Protein AF-A0A147B8V3-F1 (afdb_monomer_lite)

Secondary structure (DSSP, 8-state):
--S---S------TT-SS-HHHHHHHHHHHHHHHHHT-HHHHHHHHTSSSHHHHHHHHHHHHHHHHHHHHHHHHHHHHHHHHTSSS-TTTTTS-SSGGGHHHHHHHHHHTTSTTHHHHHHHHHHHHHHHHHHHHHHHHHHHIIIIIIIIII-S---HHHHHHHHHHHHHHHHHHHHHHHHHHTTSSSHHHHHHHHHHHHHHHHHHHHHHHHH-TT--HHHHHHHHHHHHHHHHHHHHHHHHS------

Foldseek 3Di:
DQPPDDPAACDPPPVDCDHPVCCVVLVVLLVCLVCPPDLLNVVVLVVDPDNVVSVVVVVVVVVVVVVVVVVVVVLVVVLCVVCVPPPCVVVVVDDAPVCSSLVVCCVPCVVPPPRSVVVVVVVVVVVVVVLQSNLLSVLVCCLPVPCCVPPNVDDDPVVSVVSSVVSSVVVVVVVVVCVVVCVVQGHNVLVVSLVSCLQSVLSVVLVVCVPPPVPDDPVNNVCSSVVSNVVSCCVSVVCSVCVDPDDD

Organism: NCBI:txid360319

Sequence (248 aa):
EGQRLEFFNFNVDPTDRHTVWGLIIGCYFTWEFIYGASQAMVQRYLTLPTLRKARIAIWMNLPGLSFLMLICSMAGLVIYANYNHCDPKLTKHITADDQLLPLYVMEILGSYPGLPGLFVSGIFSGALSTVSSGVNSLAAVILEDVIKRYIKSDMSDKFATNLTKGLAMCFGLIAIALVYVAQNLGGVLQAALAIFGMMGGPVLGVFTLGLFFPWANAIGATVGALGSLAVCFWIGVGAFVLKPVVPR

pLDDT: mean 87.93, std 10.28, range [33.91, 96.88]

Structure (mmCIF, N/CA/C/O backbone):
data_AF-A0A147B8V3-F1
#
_entry.id   AF-A0A147B8V3-F1
#
loop_
_atom_site.group_PDB
_atom_site.id
_atom_site.type_symbol
_atom_site.label_atom_id
_atom_site.label_alt_id
_atom_site.label_comp_id
_atom_site.label_asym_id
_atom_site.label_entity_id
_atom_site.label_seq_id
_atom_site.pdbx_PDB_ins_code
_atom_site.Cartn_x
_atom_site.Cartn_y
_atom_site.Cartn_z
_atom_site.occupancy
_atom_site.B_iso_or_equiv
_atom_site.auth_seq_id
_atom_site.auth_comp_id
_atom_site.auth_asym_id
_atom_site.auth_atom_id
_atom_site.pdbx_PDB_model_num
ATOM 1 N N . GLU A 1 1 ? 11.628 12.211 -28.561 1.00 39.66 1 GLU A N 1
ATOM 2 C CA . GLU A 1 1 ? 11.758 11.081 -29.504 1.00 39.66 1 GLU A CA 1
ATOM 3 C C . GLU A 1 1 ? 11.545 9.774 -28.746 1.00 39.66 1 GLU A C 1
ATOM 5 O O . GLU A 1 1 ? 12.008 9.661 -27.615 1.00 39.66 1 GLU A O 1
ATOM 10 N N . GLY A 1 2 ? 10.750 8.859 -29.313 1.00 56.25 2 GLY A N 1
ATOM 11 C CA . GLY A 1 2 ? 10.436 7.542 -28.739 1.00 56.25 2 GLY A CA 1
ATOM 12 C C . GLY A 1 2 ? 8.953 7.245 -28.470 1.00 56.25 2 GLY A C 1
ATOM 13 O O . GLY A 1 2 ? 8.655 6.103 -28.158 1.00 56.25 2 GLY A O 1
ATOM 14 N N . GLN A 1 3 ? 8.035 8.222 -28.588 1.00 59.75 3 GLN A N 1
ATOM 15 C CA . GLN A 1 3 ? 6.563 8.075 -28.427 1.00 59.75 3 GLN A CA 1
ATOM 16 C C . GLN A 1 3 ? 6.074 7.330 -27.157 1.00 59.75 3 GLN A C 1
ATOM 18 O O . GLN A 1 3 ? 4.896 7.039 -27.023 1.00 59.75 3 GLN A O 1
ATOM 23 N N . ARG A 1 4 ? 6.958 7.059 -26.190 1.00 60.72 4 ARG A N 1
ATOM 24 C CA . ARG A 1 4 ? 6.670 6.329 -24.942 1.00 60.72 4 ARG A CA 1
ATOM 25 C C . ARG A 1 4 ? 6.301 7.237 -23.762 1.00 60.72 4 ARG A C 1
ATOM 27 O O . ARG A 1 4 ? 5.954 6.737 -22.699 1.00 60.72 4 ARG A O 1
ATOM 34 N N . LEU A 1 5 ? 6.416 8.557 -23.928 1.00 65.88 5 LEU A N 1
ATOM 35 C CA . LEU A 1 5 ? 6.096 9.554 -22.906 1.00 65.88 5 LEU A CA 1
ATOM 36 C C . LEU A 1 5 ? 4.855 10.338 -23.329 1.00 65.88 5 LEU A C 1
ATOM 38 O O . LEU A 1 5 ? 4.951 11.292 -24.101 1.00 65.88 5 LEU A O 1
ATOM 42 N N . GLU A 1 6 ? 3.703 9.945 -22.797 1.00 69.75 6 GLU A N 1
ATOM 43 C CA . GLU A 1 6 ? 2.466 10.717 -22.892 1.00 69.75 6 GLU A CA 1
ATOM 44 C C . GLU A 1 6 ? 2.225 11.456 -21.576 1.00 69.75 6 GLU A C 1
ATOM 46 O O . GLU A 1 6 ? 1.760 10.887 -20.592 1.00 69.75 6 GLU A O 1
ATOM 51 N N . PHE A 1 7 ? 2.579 12.741 -21.538 1.00 69.25 7 PHE A N 1
ATOM 52 C CA . PHE A 1 7 ? 2.425 13.554 -20.326 1.00 69.25 7 PHE A CA 1
ATOM 53 C C . PHE A 1 7 ? 0.974 13.979 -20.069 1.00 69.25 7 PHE A C 1
ATOM 55 O O . PHE A 1 7 ? 0.578 14.168 -18.922 1.00 69.25 7 PHE A O 1
ATOM 62 N N . PHE A 1 8 ? 0.190 14.153 -21.134 1.00 77.75 8 PHE A N 1
ATOM 63 C CA . PHE A 1 8 ? -1.098 14.840 -21.086 1.00 77.75 8 PHE A CA 1
ATOM 64 C C . PHE A 1 8 ? -2.151 14.126 -21.936 1.00 77.75 8 PHE A C 1
ATOM 66 O O . PHE A 1 8 ? -2.620 14.655 -22.941 1.00 77.75 8 PHE A O 1
ATOM 73 N N . ASN A 1 9 ? -2.531 12.916 -21.526 1.00 81.19 9 ASN A N 1
ATOM 74 C CA . ASN A 1 9 ? -3.674 12.219 -22.105 1.00 81.19 9 ASN A CA 1
ATOM 75 C C . ASN A 1 9 ? -4.963 12.599 -21.348 1.00 81.19 9 ASN A C 1
ATOM 77 O O . ASN A 1 9 ? -5.247 12.089 -20.261 1.00 81.19 9 ASN A O 1
ATOM 81 N N . PHE A 1 10 ? -5.726 13.539 -21.912 1.00 84.56 10 PHE A N 1
ATOM 82 C CA . PHE A 1 10 ? -6.986 14.041 -21.347 1.00 84.56 10 PHE A CA 1
ATOM 83 C C . PHE A 1 10 ? -8.231 13.295 -21.849 1.00 84.56 10 PHE A C 1
ATOM 85 O O . PHE A 1 10 ? -9.349 13.774 -21.636 1.00 84.56 10 PHE A O 1
ATOM 92 N N . ASN A 1 11 ? -8.063 12.140 -22.502 1.00 84.12 11 ASN A N 1
ATOM 93 C CA . ASN A 1 11 ? -9.193 11.334 -22.944 1.00 84.12 11 ASN A CA 1
ATOM 94 C C . ASN A 1 11 ? -10.072 10.940 -21.751 1.00 84.12 11 ASN A C 1
ATOM 96 O O . ASN A 1 11 ? -9.593 10.645 -20.656 1.00 84.12 11 ASN A O 1
ATOM 100 N N . VAL A 1 12 ? -11.385 10.957 -21.976 1.00 82.31 12 VAL A N 1
ATOM 101 C CA . VAL A 1 12 ? -12.403 10.586 -20.976 1.00 82.31 12 VAL A CA 1
ATOM 102 C C . VAL A 1 12 ? -12.836 9.124 -21.157 1.00 82.31 12 VAL A C 1
ATOM 104 O O . VAL A 1 12 ? -13.707 8.638 -20.444 1.00 82.31 12 VAL A O 1
ATOM 107 N N . ASP A 1 13 ? -12.229 8.408 -22.107 1.00 80.38 13 ASP A N 1
ATOM 108 C CA . ASP A 1 13 ? -12.507 6.996 -22.341 1.00 80.38 13 ASP A CA 1
ATOM 109 C C . ASP A 1 13 ? -12.065 6.165 -21.119 1.00 80.38 13 ASP A C 1
ATOM 111 O O . ASP A 1 13 ? -10.874 6.130 -20.805 1.00 80.38 13 ASP A O 1
ATOM 115 N N . PRO A 1 14 ? -12.994 5.495 -20.414 1.00 74.31 14 PRO A N 1
ATOM 116 C CA . PRO A 1 14 ? -12.668 4.689 -19.241 1.00 74.31 14 PRO A CA 1
ATOM 117 C C . PRO A 1 14 ? -11.919 3.392 -19.588 1.00 74.31 14 PRO A C 1
ATOM 119 O O . PRO A 1 14 ? -11.461 2.698 -18.680 1.00 74.31 14 PRO A O 1
ATOM 122 N N . THR A 1 15 ? -11.819 3.033 -20.872 1.00 76.25 15 THR A N 1
ATOM 123 C CA . THR A 1 15 ? -11.010 1.900 -21.339 1.00 76.25 15 THR A CA 1
ATOM 124 C C . THR A 1 15 ? -9.541 2.270 -21.516 1.00 76.25 15 THR A C 1
ATOM 126 O O . THR A 1 15 ? -8.679 1.387 -21.466 1.00 76.25 15 THR A O 1
ATOM 129 N N . ASP A 1 16 ? -9.245 3.566 -21.653 1.00 74.62 16 ASP A N 1
ATOM 130 C CA . ASP A 1 16 ? -7.880 4.060 -21.668 1.00 74.62 16 ASP A CA 1
ATOM 131 C C . ASP A 1 16 ? -7.318 4.062 -20.245 1.00 74.62 16 ASP A C 1
ATOM 133 O O . ASP A 1 16 ? -7.836 4.665 -19.300 1.00 74.62 16 ASP A O 1
ATOM 137 N N . ARG A 1 17 ? -6.237 3.310 -20.084 1.00 69.19 17 ARG A N 1
ATOM 138 C CA . ARG A 1 17 ? -5.716 2.920 -18.784 1.00 69.19 17 ARG A CA 1
ATOM 139 C C . ARG A 1 17 ? -4.929 4.029 -18.093 1.00 69.19 17 ARG A C 1
ATOM 141 O O . ARG A 1 17 ? -4.841 4.033 -16.864 1.00 69.19 17 ARG A O 1
ATOM 148 N N . HIS A 1 18 ? -4.326 4.932 -18.861 1.00 77.81 18 HIS A N 1
ATOM 149 C CA . HIS A 1 18 ? -3.425 5.960 -18.344 1.00 77.81 18 HIS A CA 1
ATOM 150 C C . HIS A 1 18 ? -3.854 7.350 -18.811 1.00 77.81 18 HIS A C 1
ATOM 152 O O . HIS A 1 18 ? -3.133 8.040 -19.522 1.00 77.81 18 HIS A O 1
ATOM 158 N N . THR A 1 19 ? -5.027 7.781 -18.349 1.00 85.44 19 THR A N 1
ATOM 159 C CA . THR A 1 19 ? -5.524 9.148 -18.547 1.00 85.44 19 THR A CA 1
ATOM 160 C C . THR A 1 19 ? -5.248 10.013 -17.321 1.00 85.44 19 THR A C 1
ATOM 162 O O . THR A 1 19 ? -5.174 9.525 -16.189 1.00 85.44 19 THR A O 1
ATOM 165 N N . VAL A 1 20 ? -5.139 11.327 -17.521 1.00 85.75 20 VAL A N 1
ATOM 166 C CA . VAL A 1 20 ? -4.989 12.304 -16.429 1.00 85.75 20 VAL A CA 1
ATOM 167 C C . VAL A 1 20 ? -6.129 12.159 -15.415 1.00 85.75 20 VAL A C 1
ATOM 169 O O . VAL A 1 20 ? -5.892 12.171 -14.208 1.00 85.75 20 VAL A O 1
ATOM 172 N N . TRP A 1 21 ? -7.359 11.948 -15.890 1.00 85.25 21 TRP A N 1
ATOM 173 C CA . TRP A 1 21 ? -8.534 11.762 -15.040 1.00 85.25 21 TRP A CA 1
ATOM 174 C C . TRP A 1 21 ? -8.464 10.476 -14.220 1.00 85.25 21 TRP A C 1
ATOM 176 O O . TRP A 1 21 ? -8.644 10.519 -13.002 1.00 85.25 21 TRP A O 1
ATOM 186 N N . GLY A 1 22 ? -8.146 9.350 -14.866 1.00 84.69 22 GLY A N 1
ATOM 187 C CA . GLY A 1 22 ? -8.002 8.063 -14.191 1.00 84.69 22 GLY A CA 1
ATOM 188 C C . GLY A 1 22 ? -6.900 8.092 -13.133 1.00 84.69 22 GLY A C 1
ATOM 189 O O . GLY A 1 22 ? -7.090 7.592 -12.025 1.00 84.69 22 GLY A O 1
ATOM 190 N N . LEU A 1 23 ? -5.777 8.751 -13.430 1.00 85.62 23 LEU A N 1
ATOM 191 C CA . LEU A 1 23 ? -4.662 8.889 -12.499 1.00 85.62 23 LEU A CA 1
ATOM 192 C C . LEU A 1 23 ? -4.990 9.814 -11.325 1.00 85.62 23 LEU A C 1
ATOM 194 O O . LEU A 1 23 ? -4.707 9.442 -10.191 1.00 85.62 23 LEU A O 1
ATOM 198 N N . ILE A 1 24 ? -5.591 10.986 -11.552 1.00 88.38 24 ILE A N 1
ATOM 199 C CA . ILE A 1 24 ? -5.921 11.925 -10.466 1.00 88.38 24 ILE A CA 1
ATOM 200 C C . ILE A 1 24 ? -6.968 11.314 -9.533 1.00 88.38 24 ILE A C 1
ATOM 202 O O . ILE A 1 24 ? -6.754 11.262 -8.322 1.00 88.38 24 ILE A O 1
ATOM 206 N N . ILE A 1 25 ? -8.076 10.820 -10.091 1.00 89.56 25 ILE A N 1
ATOM 207 C CA . ILE A 1 25 ? -9.182 10.253 -9.310 1.00 89.56 25 ILE A CA 1
ATOM 208 C C . ILE A 1 25 ? -8.729 8.959 -8.624 1.00 89.56 25 ILE A C 1
ATOM 210 O O . ILE A 1 25 ? -8.929 8.788 -7.422 1.00 89.56 25 ILE A O 1
ATOM 214 N N . GLY A 1 26 ? -8.064 8.068 -9.365 1.00 88.06 26 GLY A N 1
ATOM 215 C CA . GLY A 1 26 ? -7.563 6.802 -8.838 1.00 88.06 26 GLY A CA 1
ATOM 216 C C . GLY A 1 26 ? -6.523 6.996 -7.735 1.00 88.06 26 GLY A C 1
ATOM 217 O O . GLY A 1 26 ? -6.634 6.371 -6.678 1.00 88.06 26 GLY A O 1
ATOM 218 N N . CYS A 1 27 ? -5.549 7.894 -7.924 1.00 88.81 27 CYS A N 1
ATOM 219 C CA . CYS A 1 27 ? -4.569 8.208 -6.883 1.00 88.81 27 CYS A CA 1
ATOM 220 C C . CYS A 1 27 ? -5.237 8.828 -5.656 1.00 88.81 27 CYS A C 1
ATOM 222 O O . CYS A 1 27 ? -4.898 8.432 -4.544 1.00 88.81 27 CYS A O 1
ATOM 224 N N . TYR A 1 28 ? -6.181 9.760 -5.836 1.00 91.38 28 TYR A N 1
ATOM 225 C CA . TYR A 1 28 ? -6.887 10.399 -4.724 1.00 91.38 28 TYR A CA 1
ATOM 226 C C . TYR A 1 28 ? -7.532 9.360 -3.798 1.00 91.38 28 TYR A C 1
ATOM 228 O O . TYR A 1 28 ? -7.175 9.295 -2.622 1.00 91.38 28 TYR A O 1
ATOM 236 N N . PHE A 1 29 ? -8.384 8.481 -4.337 1.00 91.75 29 PHE A N 1
ATOM 237 C CA . PHE A 1 29 ? -9.064 7.460 -3.532 1.00 91.75 29 PHE A CA 1
ATOM 238 C C . PHE A 1 29 ? -8.111 6.389 -2.991 1.00 91.75 29 PHE A C 1
ATOM 240 O O . PHE A 1 29 ? -8.293 5.905 -1.874 1.00 91.75 29 PHE A O 1
ATOM 247 N N . THR A 1 30 ? -7.064 6.033 -3.745 1.00 90.75 30 THR A N 1
ATOM 248 C CA . THR A 1 30 ? -6.046 5.081 -3.271 1.00 90.75 30 THR A CA 1
ATOM 249 C C . THR A 1 30 ? -5.332 5.623 -2.035 1.00 90.75 30 THR A C 1
ATOM 251 O O . THR A 1 30 ? -5.215 4.927 -1.025 1.00 90.75 30 THR A O 1
ATOM 254 N N . TRP A 1 31 ? -4.879 6.877 -2.082 1.00 91.38 31 TRP A N 1
ATOM 255 C CA . TRP A 1 31 ? -4.200 7.501 -0.951 1.00 91.38 31 TRP A CA 1
ATOM 256 C C . TRP A 1 31 ? -5.156 7.779 0.207 1.00 91.38 31 TRP A C 1
ATOM 258 O O . TRP A 1 31 ? -4.782 7.547 1.356 1.00 91.38 31 TRP A O 1
ATOM 268 N N . GLU A 1 32 ? -6.391 8.200 -0.069 1.00 92.88 32 GLU A N 1
ATOM 269 C CA . GLU A 1 32 ? -7.423 8.372 0.956 1.00 92.88 32 GLU A CA 1
ATOM 270 C C . GLU A 1 32 ? -7.674 7.064 1.717 1.00 92.88 32 GLU A C 1
ATOM 272 O O . GLU A 1 32 ? -7.643 7.057 2.947 1.00 92.88 32 GLU A O 1
ATOM 277 N N . PHE A 1 33 ? -7.814 5.934 1.017 1.00 93.19 33 PHE A N 1
ATOM 278 C CA . PHE A 1 33 ? -7.939 4.624 1.655 1.00 93.19 33 PHE A CA 1
ATOM 279 C C . PHE A 1 33 ? -6.702 4.274 2.491 1.00 93.19 33 PHE A C 1
ATOM 281 O O . PHE A 1 33 ? -6.836 3.895 3.658 1.00 93.19 33 PHE A O 1
ATOM 288 N N . ILE A 1 34 ? -5.495 4.425 1.930 1.00 91.06 34 ILE A N 1
ATOM 289 C CA . ILE A 1 34 ? -4.244 4.097 2.629 1.00 91.06 34 ILE A CA 1
ATOM 290 C C . ILE A 1 34 ? -4.138 4.885 3.937 1.00 91.06 34 ILE A C 1
ATOM 292 O O . ILE A 1 34 ? -3.894 4.287 4.982 1.00 91.06 34 ILE A O 1
ATOM 296 N N . TYR A 1 35 ? -4.342 6.201 3.918 1.00 92.12 35 TYR A N 1
ATOM 297 C CA . TYR A 1 35 ? -4.181 7.025 5.117 1.00 92.12 35 TYR A CA 1
ATOM 298 C C . TYR A 1 35 ? -5.401 7.027 6.039 1.00 92.12 35 TYR A C 1
ATOM 300 O O . TYR A 1 35 ? -5.217 7.241 7.236 1.00 92.12 35 TYR A O 1
ATOM 308 N N . GLY A 1 36 ? -6.611 6.833 5.516 1.00 89.94 36 GLY A N 1
ATOM 309 C CA . GLY A 1 36 ? -7.862 7.009 6.256 1.00 89.94 36 GLY A CA 1
ATOM 310 C C . GLY A 1 36 ? -8.485 5.717 6.780 1.00 89.94 36 GLY A C 1
ATOM 311 O O . GLY A 1 36 ? -9.006 5.711 7.892 1.00 89.94 36 GLY A O 1
ATOM 312 N N . ALA A 1 37 ? -8.416 4.629 6.010 1.00 90.00 37 ALA A N 1
ATOM 313 C CA . ALA A 1 37 ? -9.154 3.395 6.296 1.00 90.00 37 ALA A CA 1
ATOM 314 C C . ALA A 1 37 ? -8.263 2.150 6.429 1.00 90.00 37 ALA A C 1
ATOM 316 O O . ALA A 1 37 ? -8.709 1.128 6.952 1.00 90.00 37 ALA A O 1
ATOM 317 N N . SER A 1 38 ? -7.004 2.198 5.980 1.00 92.31 38 SER A N 1
ATOM 318 C CA . SER A 1 38 ? -6.121 1.038 6.094 1.00 92.31 38 SER A CA 1
ATOM 319 C C . SER A 1 38 ? -5.722 0.780 7.548 1.00 92.31 38 SER A C 1
ATOM 321 O O . SER A 1 38 ? -5.225 1.662 8.257 1.00 92.31 38 SER A O 1
ATOM 323 N N . GLN A 1 39 ? -5.873 -0.472 7.982 1.00 92.25 39 GLN A N 1
ATOM 324 C CA . GLN A 1 39 ? -5.537 -0.864 9.349 1.00 92.25 39 GLN A CA 1
ATOM 325 C C . GLN A 1 39 ? -4.070 -0.574 9.695 1.00 92.25 39 GLN A C 1
ATOM 327 O O . GLN A 1 39 ? -3.766 -0.143 10.806 1.00 92.25 39 GLN A O 1
ATOM 332 N N . ALA A 1 40 ? -3.161 -0.751 8.735 1.00 91.62 40 ALA A N 1
ATOM 333 C CA . ALA A 1 40 ? -1.735 -0.516 8.937 1.00 91.62 40 ALA A CA 1
ATOM 334 C C . ALA A 1 40 ? -1.427 0.931 9.340 1.00 91.62 40 ALA A C 1
ATOM 336 O O . ALA A 1 40 ? -0.563 1.168 10.185 1.00 91.62 40 ALA A O 1
ATOM 337 N N . MET A 1 41 ? -2.141 1.901 8.764 1.00 92.69 41 MET A N 1
ATOM 338 C CA . MET A 1 41 ? -1.953 3.313 9.091 1.00 92.69 41 MET A CA 1
ATOM 339 C C . MET A 1 41 ? -2.718 3.710 10.351 1.00 92.69 41 MET A C 1
ATOM 341 O O . MET A 1 41 ? -2.151 4.392 11.204 1.00 92.69 41 MET A O 1
ATOM 345 N N . VAL A 1 42 ? -3.943 3.206 10.534 1.00 92.50 42 VAL A N 1
ATOM 346 C CA . VAL A 1 42 ? -4.725 3.431 11.762 1.00 92.50 42 VAL A CA 1
ATOM 347 C C . VAL A 1 42 ? -3.948 2.970 12.997 1.00 92.50 42 VAL A C 1
ATOM 349 O O . VAL A 1 42 ? -3.835 3.720 13.967 1.00 92.50 42 VAL A O 1
ATOM 352 N N . GLN A 1 43 ? -3.317 1.794 12.941 1.00 92.44 43 GLN A N 1
ATOM 353 C CA . GLN A 1 43 ? -2.463 1.300 14.022 1.00 92.44 43 GLN A CA 1
ATOM 354 C C . GLN A 1 43 ? -1.328 2.270 14.355 1.00 92.44 43 GLN A C 1
ATOM 356 O O . GLN A 1 43 ? -1.106 2.564 15.527 1.00 92.44 43 GLN A O 1
ATOM 361 N N . ARG A 1 44 ? -0.642 2.829 13.350 1.00 92.75 44 ARG A N 1
ATOM 362 C CA . ARG A 1 44 ? 0.434 3.811 13.574 1.00 92.75 44 ARG A CA 1
ATOM 363 C C . ARG A 1 44 ? -0.082 5.049 14.297 1.00 92.75 44 ARG A C 1
ATOM 365 O O . ARG A 1 44 ? 0.578 5.531 15.215 1.00 92.75 44 ARG A O 1
ATOM 372 N N . TYR A 1 45 ? -1.269 5.535 13.946 1.00 93.88 45 TYR A N 1
ATOM 373 C CA . TYR A 1 45 ? -1.860 6.688 14.625 1.00 93.88 45 TYR A CA 1
ATOM 374 C C . TYR A 1 45 ? -2.185 6.391 16.090 1.00 93.88 45 TYR A C 1
ATOM 376 O O . TYR A 1 45 ? -1.930 7.237 16.945 1.00 93.88 45 TYR A O 1
ATOM 384 N N . LEU A 1 46 ? -2.686 5.189 16.385 1.00 92.94 46 LEU A N 1
ATOM 385 C CA . LEU A 1 46 ? -3.045 4.765 17.742 1.00 92.94 46 LEU A CA 1
ATOM 386 C C . LEU A 1 46 ? -1.831 4.543 18.658 1.00 92.94 46 LEU A C 1
ATOM 388 O O . LEU A 1 46 ? -1.980 4.569 19.875 1.00 92.94 46 LEU A O 1
ATOM 392 N N . THR A 1 47 ? -0.622 4.379 18.106 1.00 93.56 47 THR A N 1
ATOM 393 C CA . THR A 1 47 ? 0.614 4.320 18.916 1.00 93.56 47 THR A CA 1
ATOM 394 C C . THR A 1 47 ? 1.078 5.687 19.427 1.00 93.56 47 THR A C 1
ATOM 396 O O . THR A 1 47 ? 1.959 5.763 20.285 1.00 93.56 47 THR A O 1
ATOM 399 N N . LEU A 1 48 ? 0.508 6.782 18.915 1.00 95.38 48 LEU A N 1
ATOM 400 C CA . LEU A 1 48 ? 0.868 8.136 19.322 1.00 95.38 48 LEU A CA 1
ATOM 401 C C . LEU A 1 48 ? -0.015 8.608 20.486 1.00 95.38 48 LEU A C 1
ATOM 403 O O . LEU A 1 48 ? -1.224 8.397 20.474 1.00 95.38 48 LEU A O 1
ATOM 407 N N . PRO A 1 49 ? 0.547 9.334 21.469 1.00 94.69 49 PRO A N 1
ATOM 408 C CA . PRO A 1 49 ? -0.178 9.665 22.696 1.00 94.69 49 PRO A CA 1
ATOM 409 C C . PRO A 1 49 ? -1.253 10.743 22.506 1.00 94.69 49 PRO A C 1
ATOM 411 O O . PRO A 1 49 ? -2.076 10.944 23.391 1.00 94.69 49 PRO A O 1
ATOM 414 N N . THR A 1 50 ? -1.233 11.492 21.396 1.00 96.69 50 THR A N 1
ATOM 415 C CA . THR A 1 50 ? -2.223 12.546 21.129 1.00 96.69 50 THR A CA 1
ATOM 416 C C . THR A 1 50 ? -2.574 12.644 19.648 1.00 96.69 50 THR A C 1
ATOM 418 O O . THR A 1 50 ? -1.718 12.485 18.773 1.00 96.69 50 THR A O 1
ATOM 421 N N . LEU A 1 51 ? -3.821 13.040 19.362 1.00 94.88 51 LEU A N 1
ATOM 422 C CA . LEU A 1 51 ? -4.298 13.302 17.997 1.00 94.88 51 LEU A CA 1
ATOM 423 C C . LEU A 1 51 ? -3.463 14.365 17.272 1.00 94.88 51 LEU A C 1
ATOM 425 O O . LEU A 1 51 ? -3.233 14.268 16.068 1.00 94.88 51 LEU A O 1
ATOM 429 N N . ARG A 1 52 ? -2.965 15.377 17.996 1.00 96.81 52 ARG A N 1
ATOM 430 C CA . ARG A 1 52 ? -2.092 16.408 17.419 1.00 96.81 52 ARG A CA 1
ATOM 431 C C . ARG A 1 52 ? -0.794 15.801 16.885 1.00 96.81 52 ARG A C 1
ATOM 433 O O . ARG A 1 52 ? -0.390 16.149 15.781 1.00 96.81 52 ARG A O 1
ATOM 440 N N . LYS A 1 53 ? -0.164 14.884 17.631 1.00 96.44 53 LYS A N 1
ATOM 441 C CA . LYS A 1 53 ? 1.052 14.195 17.174 1.00 96.44 53 LYS A CA 1
ATOM 442 C C . LYS A 1 53 ? 0.770 13.288 15.979 1.00 96.44 53 LYS A C 1
ATOM 444 O O . LYS A 1 53 ? 1.569 13.291 15.052 1.00 96.44 53 LYS A O 1
ATOM 449 N N . ALA A 1 54 ? -0.374 12.599 15.955 1.00 95.25 54 ALA A N 1
ATOM 450 C CA . ALA A 1 54 ? -0.791 11.812 14.792 1.00 95.25 54 ALA A CA 1
ATOM 451 C C . ALA A 1 54 ? -0.938 12.670 13.526 1.00 95.25 54 ALA A C 1
ATOM 453 O O . ALA A 1 54 ? -0.365 12.338 12.493 1.00 95.25 54 ALA A O 1
ATOM 454 N N . ARG A 1 55 ? -1.600 13.833 13.615 1.00 95.06 55 ARG A N 1
ATOM 455 C CA . ARG A 1 55 ? -1.706 14.770 12.481 1.00 95.06 55 ARG A CA 1
ATOM 456 C C . ARG A 1 55 ? -0.343 15.281 12.020 1.00 95.06 55 ARG A C 1
ATOM 458 O O . ARG A 1 55 ? -0.086 15.316 10.823 1.00 95.06 55 ARG A O 1
ATOM 465 N N . ILE A 1 56 ? 0.534 15.659 12.953 1.00 95.62 56 ILE A N 1
ATOM 466 C CA . ILE A 1 56 ? 1.891 16.114 12.615 1.00 95.62 56 ILE A CA 1
ATOM 467 C C . ILE A 1 56 ? 2.675 14.988 11.927 1.00 95.62 56 ILE A C 1
ATOM 469 O O . ILE A 1 56 ? 3.329 15.250 10.927 1.00 95.62 56 ILE A O 1
ATOM 473 N N . ALA A 1 57 ? 2.569 13.741 12.394 1.00 94.19 57 ALA A N 1
ATOM 474 C CA . ALA A 1 57 ? 3.217 12.592 11.759 1.00 94.19 57 ALA A CA 1
ATOM 475 C C . ALA A 1 57 ? 2.772 12.399 10.300 1.00 94.19 57 ALA A C 1
ATOM 477 O O . ALA A 1 57 ? 3.618 12.186 9.435 1.00 94.19 57 ALA A O 1
ATOM 478 N N . ILE A 1 58 ? 1.475 12.550 10.011 1.00 93.12 58 ILE A N 1
ATOM 479 C CA . ILE A 1 58 ? 0.950 12.493 8.637 1.00 93.12 58 ILE A CA 1
ATOM 480 C C . ILE A 1 58 ? 1.546 13.621 7.783 1.00 93.12 58 ILE A C 1
ATOM 482 O O . ILE A 1 58 ? 2.064 13.365 6.697 1.00 93.12 58 ILE A O 1
ATOM 486 N N . TRP A 1 59 ? 1.540 14.858 8.288 1.00 94.25 59 TRP A N 1
ATOM 487 C CA . TRP A 1 59 ? 2.106 16.003 7.567 1.00 94.25 59 TRP A CA 1
ATOM 488 C C . TRP A 1 59 ? 3.618 15.897 7.350 1.00 94.25 59 TRP A C 1
ATOM 490 O O . TRP A 1 59 ? 4.104 16.337 6.316 1.00 94.25 59 TRP A O 1
ATOM 500 N N . MET A 1 60 ? 4.358 15.286 8.279 1.00 93.94 60 MET A N 1
ATOM 501 C CA . MET A 1 60 ? 5.790 15.008 8.115 1.00 93.94 60 MET A CA 1
ATOM 502 C C . MET A 1 60 ? 6.061 13.895 7.097 1.00 93.94 60 MET A C 1
ATOM 504 O O . MET A 1 60 ? 7.094 13.917 6.434 1.00 93.94 60 MET A O 1
ATOM 508 N N . ASN A 1 61 ? 5.143 12.938 6.943 1.00 92.75 61 ASN A N 1
ATOM 509 C CA . ASN A 1 61 ? 5.280 11.864 5.962 1.00 92.75 61 ASN A CA 1
ATOM 510 C C . ASN A 1 61 ? 5.114 12.365 4.518 1.00 92.75 61 ASN A C 1
ATOM 512 O O . ASN A 1 61 ? 5.779 11.870 3.611 1.00 92.75 61 ASN A O 1
ATOM 516 N N . LEU A 1 62 ? 4.257 13.370 4.305 1.00 91.69 62 LEU A N 1
ATOM 517 C CA . LEU A 1 62 ? 3.944 13.916 2.983 1.00 91.69 62 LEU A CA 1
ATOM 518 C C . LEU A 1 62 ? 5.178 14.395 2.184 1.00 91.69 62 LEU A C 1
ATOM 520 O O . LEU A 1 62 ? 5.351 13.916 1.065 1.00 91.69 62 LEU A O 1
ATOM 524 N N . PRO A 1 63 ? 6.065 15.277 2.697 1.00 94.88 63 PRO A N 1
ATOM 525 C CA . PRO A 1 63 ? 7.240 15.714 1.942 1.00 94.88 63 PRO A CA 1
ATOM 526 C C . PRO A 1 63 ? 8.212 14.565 1.657 1.00 94.88 63 PRO A C 1
ATOM 528 O O . PRO A 1 63 ? 8.790 14.520 0.574 1.00 94.88 63 PRO A O 1
ATOM 531 N N . GLY A 1 64 ? 8.359 13.616 2.590 1.00 93.75 64 GLY A N 1
ATOM 532 C CA . GLY A 1 64 ? 9.200 12.434 2.393 1.00 93.75 64 GLY A CA 1
ATOM 533 C C . GLY A 1 64 ? 8.694 11.554 1.251 1.00 93.75 64 GLY A C 1
ATOM 534 O O . GLY A 1 64 ? 9.472 11.153 0.388 1.00 93.75 64 GLY A O 1
ATOM 535 N N . LEU A 1 65 ? 7.381 11.318 1.196 1.00 91.75 65 LEU A N 1
ATOM 536 C CA . LEU A 1 65 ? 6.757 10.567 0.111 1.00 91.75 65 LEU A CA 1
ATOM 537 C C . LEU A 1 65 ? 6.857 11.307 -1.229 1.00 91.75 65 LEU A C 1
ATOM 539 O O . LEU A 1 65 ? 7.215 10.695 -2.232 1.00 91.75 65 LEU A O 1
ATOM 543 N N . SER A 1 66 ? 6.594 12.615 -1.257 1.00 92.06 66 SER A N 1
ATOM 544 C CA . SER A 1 66 ? 6.720 13.422 -2.478 1.00 92.06 66 SER A CA 1
ATOM 545 C C . SER A 1 66 ? 8.147 13.402 -3.030 1.00 92.06 66 SER A C 1
ATOM 547 O O . SER A 1 66 ? 8.345 13.240 -4.232 1.00 92.06 66 SER A O 1
ATOM 549 N N . PHE A 1 67 ? 9.145 13.514 -2.151 1.00 95.38 67 PHE A N 1
ATOM 550 C CA . PHE A 1 67 ? 10.554 13.434 -2.528 1.00 95.38 67 PHE A CA 1
ATOM 551 C C . PHE A 1 67 ? 10.927 12.050 -3.070 1.00 95.38 67 PHE A C 1
ATOM 553 O O . PHE A 1 67 ? 11.591 11.949 -4.101 1.00 95.38 67 PHE A O 1
ATOM 560 N N . LEU A 1 68 ? 10.445 10.980 -2.431 1.00 93.00 68 LEU A N 1
ATOM 561 C CA . LEU A 1 68 ? 10.649 9.614 -2.909 1.00 93.00 68 LEU A CA 1
ATOM 562 C C . LEU A 1 68 ? 10.038 9.401 -4.302 1.00 93.00 68 LEU A C 1
ATOM 564 O O . LEU A 1 68 ? 10.708 8.873 -5.185 1.00 93.00 68 LEU A O 1
ATOM 568 N N . MET A 1 69 ? 8.801 9.858 -4.523 1.00 91.31 69 MET A N 1
ATOM 569 C CA . MET A 1 69 ? 8.124 9.746 -5.822 1.00 91.31 69 MET A CA 1
ATOM 570 C C . MET A 1 69 ? 8.870 10.507 -6.925 1.00 91.31 69 MET A C 1
ATOM 572 O O . MET A 1 69 ? 8.970 10.007 -8.046 1.00 91.31 69 MET A O 1
ATOM 576 N N . LEU A 1 70 ? 9.439 11.677 -6.609 1.00 93.88 70 LEU A N 1
ATOM 577 C CA . LEU A 1 70 ? 10.277 12.440 -7.536 1.00 93.88 70 LEU A CA 1
ATOM 578 C C . LEU A 1 70 ? 11.563 11.684 -7.899 1.00 93.88 70 LEU A C 1
ATOM 580 O O . LEU A 1 70 ? 11.921 11.610 -9.069 1.00 93.88 70 LEU A O 1
ATOM 584 N N . ILE A 1 71 ? 12.245 11.085 -6.920 1.00 94.00 71 ILE A N 1
ATOM 585 C CA . ILE A 1 71 ? 13.442 10.277 -7.192 1.00 94.00 71 ILE A CA 1
ATOM 586 C C . ILE A 1 71 ? 13.091 9.070 -8.064 1.00 94.00 71 ILE A C 1
ATOM 588 O O . ILE A 1 71 ? 13.805 8.783 -9.023 1.00 94.00 71 ILE A O 1
ATOM 592 N N . CYS A 1 72 ? 11.991 8.374 -7.768 1.00 91.75 72 CYS A N 1
ATOM 593 C CA . CYS A 1 72 ? 11.553 7.224 -8.555 1.00 91.75 72 CYS A CA 1
ATOM 594 C C . CYS A 1 72 ? 11.220 7.607 -10.006 1.00 91.75 72 CYS A C 1
ATOM 596 O O . CYS A 1 72 ? 11.616 6.890 -10.926 1.00 91.75 72 CYS A O 1
ATOM 598 N N . SER A 1 73 ? 10.539 8.736 -10.233 1.00 90.44 73 SER A N 1
ATOM 599 C CA . SER A 1 73 ? 10.225 9.200 -11.590 1.00 90.44 73 SER A CA 1
ATOM 600 C C . SER A 1 73 ? 11.477 9.641 -12.350 1.00 90.44 73 SER A C 1
ATOM 602 O O . SER A 1 73 ? 11.651 9.264 -13.509 1.00 90.44 73 SER A O 1
ATOM 604 N N . MET A 1 74 ? 12.398 10.351 -11.691 1.00 91.75 74 MET A N 1
ATOM 605 C CA . MET A 1 74 ? 13.695 10.706 -12.268 1.00 91.75 74 MET A CA 1
ATOM 606 C C . MET A 1 74 ? 14.515 9.464 -12.627 1.00 91.75 74 MET A C 1
ATOM 608 O O . MET A 1 74 ? 15.055 9.397 -13.727 1.00 91.75 74 MET A O 1
ATOM 612 N N . ALA A 1 75 ? 14.572 8.460 -11.748 1.00 91.75 75 ALA A N 1
ATOM 613 C CA . ALA A 1 75 ? 15.251 7.198 -12.032 1.00 91.75 75 ALA A CA 1
ATOM 614 C C . ALA A 1 75 ? 14.656 6.506 -13.269 1.00 91.75 75 ALA A C 1
ATOM 616 O O . ALA A 1 75 ? 15.405 6.067 -14.139 1.00 91.75 75 ALA A O 1
ATOM 617 N N . GLY A 1 76 ? 13.325 6.481 -13.400 1.00 89.94 76 GLY A N 1
ATOM 618 C CA . GLY A 1 76 ? 12.646 5.965 -14.592 1.00 89.94 76 GLY A CA 1
ATOM 619 C C . GLY A 1 76 ? 13.029 6.709 -15.878 1.00 89.94 76 GLY A C 1
ATOM 620 O O . GLY A 1 76 ? 13.303 6.072 -16.893 1.00 89.94 76 GLY A O 1
ATOM 621 N N . LEU A 1 77 ? 13.117 8.044 -15.835 1.00 89.56 77 LEU A N 1
ATOM 622 C CA . LEU A 1 77 ? 13.542 8.862 -16.980 1.00 89.56 77 LEU A CA 1
ATOM 623 C C . LEU A 1 77 ? 15.011 8.634 -17.358 1.00 89.56 77 LEU A C 1
ATOM 625 O O . LEU A 1 77 ? 15.334 8.573 -18.542 1.00 89.56 77 LEU A O 1
ATOM 629 N N . VAL A 1 78 ? 15.898 8.485 -16.371 1.00 91.44 78 VAL A N 1
ATOM 630 C CA . VAL A 1 78 ? 17.319 8.187 -16.605 1.00 91.44 78 VAL A CA 1
ATOM 631 C C . VAL A 1 78 ? 17.484 6.815 -17.257 1.00 91.44 78 VAL A C 1
ATOM 633 O O . VAL A 1 78 ? 18.196 6.686 -18.250 1.00 91.44 78 VAL A O 1
ATOM 636 N N . ILE A 1 79 ? 16.774 5.804 -16.753 1.00 89.94 79 ILE A N 1
ATOM 637 C CA . ILE A 1 79 ? 16.747 4.459 -17.339 1.00 89.94 79 ILE A CA 1
ATOM 638 C C . ILE A 1 79 ? 16.226 4.510 -18.777 1.00 89.94 79 ILE A C 1
ATOM 640 O O . ILE A 1 79 ? 16.826 3.918 -19.674 1.00 89.94 79 ILE A O 1
ATOM 644 N N . TYR A 1 80 ? 15.138 5.246 -19.011 1.00 85.75 80 TYR A N 1
ATOM 645 C CA . TYR A 1 80 ? 14.585 5.444 -20.348 1.00 85.75 80 TYR A CA 1
ATOM 646 C C . TYR A 1 80 ? 15.604 6.079 -21.304 1.00 85.75 80 TYR A C 1
ATOM 648 O O . TYR A 1 80 ? 15.755 5.614 -22.431 1.00 85.75 80 TYR A O 1
ATOM 656 N N . ALA A 1 81 ? 16.324 7.112 -20.857 1.00 86.62 81 ALA A N 1
ATOM 657 C CA . ALA A 1 81 ? 17.353 7.768 -21.658 1.00 86.62 81 ALA A CA 1
ATOM 658 C C . ALA A 1 81 ? 18.535 6.834 -21.969 1.00 86.62 81 ALA A C 1
ATOM 660 O O . ALA A 1 81 ? 19.055 6.876 -23.079 1.00 86.62 81 ALA A O 1
ATOM 661 N N . ASN A 1 82 ? 18.925 5.970 -21.027 1.00 86.88 82 ASN A N 1
ATOM 662 C CA . ASN A 1 82 ? 20.022 5.016 -21.206 1.00 86.88 82 ASN A CA 1
ATOM 663 C C . ASN A 1 82 ? 19.680 3.881 -22.188 1.00 86.88 82 ASN A C 1
ATOM 665 O O . ASN A 1 82 ? 20.525 3.457 -22.970 1.00 86.88 82 ASN A O 1
ATOM 669 N N . TYR A 1 83 ? 18.436 3.398 -22.166 1.00 86.25 83 TYR A N 1
ATOM 670 C CA . TYR A 1 83 ? 17.969 2.289 -23.008 1.00 86.25 83 TYR A CA 1
ATOM 671 C C . TYR A 1 83 ? 17.174 2.739 -24.243 1.00 86.25 83 TYR A C 1
ATOM 673 O O . TYR A 1 83 ? 16.449 1.949 -24.848 1.00 86.25 83 TYR A O 1
ATOM 681 N N . ASN A 1 84 ? 17.300 4.003 -24.647 1.00 80.19 84 ASN A N 1
ATOM 682 C CA . ASN A 1 84 ? 16.577 4.555 -25.795 1.00 80.19 84 ASN A CA 1
ATOM 683 C C . ASN A 1 84 ? 16.946 3.869 -27.131 1.00 80.19 84 ASN A C 1
ATOM 685 O O . ASN A 1 84 ? 16.095 3.738 -28.009 1.00 80.19 84 ASN A O 1
ATOM 689 N N . HIS A 1 85 ? 18.198 3.426 -27.281 1.00 76.56 85 HIS A N 1
ATOM 690 C CA . HIS A 1 85 ? 18.738 2.818 -28.501 1.00 76.56 85 HIS A CA 1
ATOM 691 C C . HIS A 1 85 ? 18.811 1.287 -28.437 1.00 76.56 85 HIS A C 1
ATOM 693 O O . HIS A 1 85 ? 18.873 0.635 -29.477 1.00 76.56 85 HIS A O 1
ATOM 699 N N . CYS A 1 86 ? 18.803 0.707 -27.236 1.00 77.81 86 CYS A N 1
ATOM 700 C CA . CYS A 1 86 ? 18.895 -0.733 -27.020 1.00 77.81 86 CYS A CA 1
ATOM 701 C C . CYS A 1 86 ? 17.912 -1.138 -25.922 1.00 77.81 86 CYS A C 1
ATOM 703 O O . CYS A 1 86 ? 18.186 -0.939 -24.741 1.00 77.81 86 CYS A O 1
ATOM 705 N N . ASP A 1 87 ? 16.760 -1.682 -26.320 1.00 78.62 87 ASP A N 1
ATOM 706 C CA . ASP A 1 87 ? 15.722 -2.113 -25.384 1.00 78.62 87 ASP A CA 1
ATOM 707 C C . ASP A 1 87 ? 16.109 -3.475 -24.758 1.00 78.62 87 ASP A C 1
ATOM 709 O O . ASP A 1 87 ? 16.171 -4.482 -25.482 1.00 78.62 87 ASP A O 1
ATOM 713 N N . PRO A 1 88 ? 16.347 -3.552 -23.431 1.00 78.62 88 PRO A N 1
ATOM 714 C CA . PRO A 1 88 ? 16.741 -4.783 -22.738 1.00 78.62 88 PRO A CA 1
ATOM 715 C C . PRO A 1 88 ? 15.705 -5.904 -22.858 1.00 78.62 88 PRO A C 1
ATOM 717 O O . PRO A 1 88 ? 16.031 -7.088 -22.730 1.00 78.62 88 PRO A O 1
ATOM 720 N N . LYS A 1 89 ? 14.439 -5.547 -23.107 1.00 76.62 89 LYS A N 1
ATOM 721 C CA . LYS A 1 89 ? 13.343 -6.501 -23.279 1.00 76.62 89 LYS A CA 1
ATOM 722 C C . LYS A 1 89 ? 13.384 -7.148 -24.660 1.00 76.62 89 LYS A C 1
ATOM 724 O O . LYS A 1 89 ? 13.170 -8.352 -24.782 1.00 76.62 89 LYS A O 1
ATOM 729 N N . LEU A 1 90 ? 13.704 -6.374 -25.701 1.00 73.56 90 LEU A N 1
ATOM 730 C CA . LEU A 1 90 ? 13.826 -6.885 -27.074 1.00 73.56 90 LEU A CA 1
ATOM 731 C C . LEU A 1 90 ? 15.065 -7.768 -27.245 1.00 73.56 90 LEU A C 1
ATOM 733 O O . LEU A 1 90 ? 15.025 -8.765 -27.963 1.00 73.56 90 LEU A O 1
ATOM 737 N N . THR A 1 91 ? 16.142 -7.438 -26.538 1.00 77.75 91 THR A N 1
ATOM 738 C CA . THR A 1 91 ? 17.395 -8.205 -26.516 1.00 77.75 91 THR A CA 1
ATOM 739 C C . THR A 1 91 ? 17.365 -9.403 -25.557 1.00 77.75 91 THR A C 1
ATOM 741 O O . THR A 1 91 ? 18.336 -10.151 -25.488 1.00 77.75 91 THR A O 1
ATOM 744 N N . LYS A 1 92 ? 16.233 -9.644 -24.872 1.00 79.81 92 LYS A N 1
ATOM 745 C CA . LYS A 1 92 ? 16.000 -10.750 -23.919 1.00 79.81 92 LYS A CA 1
ATOM 746 C C . LYS A 1 92 ? 16.929 -10.756 -22.696 1.00 79.81 92 LYS A C 1
ATOM 748 O O . LYS A 1 92 ? 17.080 -11.794 -22.054 1.00 79.81 92 LYS A O 1
ATOM 753 N N . HIS A 1 93 ? 17.506 -9.610 -22.339 1.00 75.75 93 HIS A N 1
ATOM 754 C CA . HIS A 1 93 ? 18.237 -9.454 -21.079 1.00 75.75 93 HIS A CA 1
ATOM 755 C C . HIS A 1 93 ? 17.297 -9.407 -19.865 1.00 75.75 93 HIS A C 1
ATOM 757 O O . HIS A 1 93 ? 17.689 -9.817 -18.775 1.00 75.75 93 HIS A O 1
ATOM 763 N N . ILE A 1 94 ? 16.046 -8.971 -20.057 1.00 80.81 94 ILE A N 1
ATOM 764 C CA . ILE A 1 94 ? 14.984 -9.028 -19.043 1.00 80.81 94 ILE A CA 1
ATOM 765 C C . ILE A 1 94 ? 13.759 -9.785 -19.551 1.00 80.81 94 ILE A C 1
ATOM 767 O O . ILE A 1 94 ? 13.447 -9.786 -20.742 1.00 80.81 94 ILE A O 1
ATOM 771 N N . THR A 1 95 ? 13.041 -10.405 -18.615 1.00 76.19 95 THR A N 1
ATOM 772 C CA . THR A 1 95 ? 11.778 -11.116 -18.886 1.00 76.19 95 THR A CA 1
ATOM 773 C C . THR A 1 95 ? 10.556 -10.301 -18.469 1.00 76.19 95 THR A C 1
ATOM 775 O O . THR A 1 95 ? 9.511 -10.388 -19.113 1.00 76.19 95 THR A O 1
ATOM 778 N N . ALA A 1 96 ? 10.697 -9.475 -17.430 1.00 78.12 96 ALA A N 1
ATOM 779 C CA . ALA A 1 96 ? 9.639 -8.640 -16.875 1.00 78.12 96 ALA A CA 1
ATOM 780 C C . ALA A 1 96 ? 10.097 -7.183 -16.734 1.00 78.12 96 ALA A C 1
ATOM 782 O O . ALA A 1 96 ? 11.270 -6.920 -16.471 1.00 78.12 96 ALA A O 1
ATOM 783 N N . ASP A 1 97 ? 9.156 -6.244 -16.857 1.00 81.31 97 ASP A N 1
ATOM 784 C CA . ASP A 1 97 ? 9.442 -4.803 -16.788 1.00 81.31 97 ASP A CA 1
ATOM 785 C C . ASP A 1 97 ? 9.965 -4.378 -15.402 1.00 81.31 97 ASP A C 1
ATOM 787 O O . ASP A 1 97 ? 10.829 -3.510 -15.297 1.00 81.31 97 ASP A O 1
ATOM 791 N N . ASP A 1 98 ? 9.538 -5.069 -14.339 1.00 82.88 98 ASP A N 1
ATOM 792 C CA . ASP A 1 98 ? 9.970 -4.819 -12.957 1.00 82.88 98 ASP A CA 1
ATOM 793 C C . ASP A 1 98 ? 11.468 -5.138 -12.714 1.00 82.88 98 ASP A C 1
ATOM 795 O O . ASP A 1 98 ? 12.043 -4.729 -11.705 1.00 82.88 98 ASP A O 1
ATOM 799 N N . GLN A 1 99 ? 12.132 -5.848 -13.639 1.00 86.56 99 GLN A N 1
ATOM 800 C CA . GLN A 1 99 ? 13.563 -6.191 -13.557 1.00 86.56 99 GLN A CA 1
ATOM 801 C C . GLN A 1 99 ? 14.484 -5.085 -14.095 1.00 86.56 99 GLN A C 1
ATOM 803 O O . GLN A 1 99 ? 15.699 -5.150 -13.898 1.00 86.56 99 GLN A O 1
ATOM 808 N N . LEU A 1 100 ? 13.926 -4.066 -14.755 1.00 88.44 100 LEU A N 1
ATOM 809 C CA . LEU A 1 100 ? 14.692 -3.052 -15.478 1.00 88.44 100 LEU A CA 1
ATOM 810 C C . LEU A 1 100 ? 15.571 -2.195 -14.555 1.00 88.44 100 LEU A C 1
ATOM 812 O O . LEU A 1 100 ? 16.745 -1.974 -14.839 1.00 88.44 100 LEU A O 1
ATOM 816 N N . LEU A 1 101 ? 15.020 -1.736 -13.428 1.00 90.25 101 LEU A N 1
ATOM 817 C CA . LEU A 1 101 ? 15.749 -0.901 -12.470 1.00 90.25 101 LEU A CA 1
ATOM 818 C C . LEU A 1 101 ? 16.912 -1.664 -11.795 1.00 90.25 101 LEU A C 1
ATOM 820 O O . LEU A 1 101 ? 18.022 -1.129 -11.773 1.00 90.25 101 LEU A O 1
ATOM 824 N N . PRO A 1 102 ? 16.726 -2.898 -11.281 1.00 90.31 102 PRO A N 1
ATOM 825 C CA . PRO A 1 102 ? 17.843 -3.706 -10.795 1.00 90.31 102 PRO A CA 1
ATOM 826 C C . PRO A 1 102 ? 18.920 -3.965 -11.852 1.00 90.31 102 PRO A C 1
ATOM 828 O O . PRO A 1 102 ? 20.100 -3.847 -11.530 1.00 90.31 102 PRO A O 1
ATOM 831 N N . LEU A 1 103 ? 18.537 -4.268 -13.101 1.00 89.88 103 LEU A N 1
ATOM 832 C CA . LEU A 1 103 ? 19.497 -4.461 -14.193 1.00 89.88 103 LEU A CA 1
ATOM 833 C C . LEU A 1 103 ? 20.344 -3.201 -14.407 1.00 89.88 103 LEU A C 1
ATOM 835 O O . LEU A 1 103 ? 21.569 -3.280 -14.382 1.00 89.88 103 LEU A O 1
ATOM 839 N N . TYR A 1 104 ? 19.694 -2.042 -14.524 1.00 90.75 104 TYR A N 1
ATOM 840 C CA . TYR A 1 104 ? 20.368 -0.759 -14.710 1.00 90.75 104 TYR A CA 1
ATOM 841 C C . TYR A 1 104 ? 21.392 -0.470 -13.606 1.00 90.75 104 TYR A C 1
ATOM 843 O O . TYR A 1 104 ? 22.524 -0.069 -13.876 1.00 90.75 104 TYR A O 1
ATOM 851 N N . VAL A 1 105 ? 21.025 -0.713 -12.345 1.00 91.94 105 VAL A N 1
ATOM 852 C CA . VAL A 1 105 ? 21.944 -0.514 -11.218 1.00 91.94 105 VAL A CA 1
ATOM 853 C C . VAL A 1 105 ? 23.136 -1.465 -11.287 1.00 91.94 105 VAL A C 1
ATOM 855 O O . VAL A 1 105 ? 24.262 -1.040 -11.033 1.00 91.94 105 VAL A O 1
ATOM 858 N N . MET A 1 106 ? 22.913 -2.732 -11.639 1.00 90.19 106 MET A N 1
ATOM 859 C CA . MET A 1 106 ? 23.995 -3.707 -11.775 1.00 90.19 106 MET A CA 1
ATOM 860 C C . MET A 1 106 ? 24.950 -3.357 -12.924 1.00 90.19 106 MET A C 1
ATOM 862 O O . MET A 1 106 ? 26.154 -3.539 -12.771 1.00 90.19 106 MET A O 1
ATOM 866 N N . GLU A 1 107 ? 24.447 -2.821 -14.038 1.00 90.19 107 GLU A N 1
ATOM 867 C CA . GLU A 1 107 ? 25.271 -2.402 -15.179 1.00 90.19 107 GLU A CA 1
ATOM 868 C C . GLU A 1 107 ? 26.113 -1.159 -14.868 1.00 90.19 107 GLU A C 1
ATOM 870 O O . GLU A 1 107 ? 27.312 -1.136 -15.144 1.00 90.19 107 GLU A O 1
ATOM 875 N N . ILE A 1 108 ? 25.508 -0.133 -14.263 1.00 91.06 108 ILE A N 1
ATOM 876 C CA . ILE A 1 108 ? 26.173 1.158 -14.039 1.00 91.06 108 ILE A CA 1
ATOM 877 C C . ILE A 1 108 ? 27.060 1.143 -12.791 1.00 91.06 108 ILE A C 1
ATOM 879 O O . ILE A 1 108 ? 28.159 1.696 -12.800 1.00 91.06 108 ILE A O 1
ATOM 883 N N . LEU A 1 109 ? 26.593 0.526 -11.702 1.00 91.69 109 LEU A N 1
ATOM 884 C CA . LEU A 1 109 ? 27.292 0.524 -10.413 1.00 91.69 109 LEU A CA 1
ATOM 885 C C . LEU A 1 109 ? 28.062 -0.773 -10.142 1.00 91.69 109 LEU A C 1
ATOM 887 O O . LEU A 1 109 ? 28.719 -0.874 -9.109 1.00 91.69 109 LEU A O 1
ATOM 891 N N . GLY A 1 110 ? 28.020 -1.754 -11.050 1.00 90.12 110 GLY A N 1
ATOM 892 C CA . GLY A 1 110 ? 28.679 -3.053 -10.875 1.00 90.12 110 GLY A CA 1
ATOM 893 C C . GLY A 1 110 ? 30.199 -2.977 -10.706 1.00 90.12 110 GLY A C 1
ATOM 894 O O . GLY A 1 110 ? 30.786 -3.826 -10.040 1.00 90.12 110 GLY A O 1
ATOM 895 N N . SER A 1 111 ? 30.836 -1.937 -11.247 1.00 92.38 111 SER A N 1
ATOM 896 C CA . SER A 1 111 ? 32.272 -1.673 -11.081 1.00 92.38 111 SER A CA 1
ATOM 897 C C . SER A 1 111 ? 32.644 -1.147 -9.689 1.00 92.38 111 SER A C 1
ATOM 899 O O . SER A 1 111 ? 33.813 -1.214 -9.308 1.00 92.38 111 SER A O 1
ATOM 901 N N . TYR A 1 112 ? 31.671 -0.650 -8.916 1.00 93.62 112 TYR A N 1
ATOM 902 C CA . TYR A 1 112 ? 31.873 -0.104 -7.577 1.00 93.62 112 TYR A CA 1
ATOM 903 C C . TYR A 1 112 ? 31.457 -1.134 -6.518 1.00 93.62 112 TYR A C 1
ATOM 905 O O . TYR A 1 112 ? 30.263 -1.283 -6.228 1.00 93.62 112 TYR A O 1
ATOM 913 N N . PRO A 1 113 ? 32.414 -1.850 -5.900 1.00 90.44 113 PRO A N 1
ATOM 914 C CA . PRO A 1 113 ? 32.087 -2.883 -4.929 1.00 90.44 113 PRO A CA 1
ATOM 915 C C . PRO A 1 113 ? 31.295 -2.295 -3.752 1.00 90.44 113 PRO A C 1
ATOM 917 O O . PRO A 1 113 ? 31.646 -1.260 -3.193 1.00 90.44 113 PRO A O 1
ATOM 920 N N . GLY A 1 114 ? 30.205 -2.968 -3.380 1.00 92.25 114 GLY A N 1
ATOM 921 C CA . GLY A 1 114 ? 29.337 -2.585 -2.263 1.00 92.25 114 GLY A CA 1
ATOM 922 C C . GLY A 1 114 ? 28.134 -1.711 -2.634 1.00 92.25 114 GLY A C 1
ATOM 923 O O . GLY A 1 114 ? 27.092 -1.859 -1.997 1.00 92.25 114 GLY A O 1
ATOM 924 N N . LEU A 1 115 ? 28.199 -0.879 -3.683 1.00 93.75 115 LEU A N 1
ATOM 925 C CA . LEU A 1 115 ? 27.071 -0.006 -4.058 1.00 93.75 115 LEU A CA 1
ATOM 926 C C . LEU A 1 115 ? 25.834 -0.776 -4.554 1.00 93.75 115 LEU A C 1
ATOM 928 O O . LEU A 1 115 ? 24.742 -0.499 -4.049 1.00 93.75 115 LEU A O 1
ATOM 932 N N . PRO A 1 116 ? 25.954 -1.781 -5.447 1.00 93.06 116 PRO A N 1
ATOM 933 C CA . PRO A 1 116 ? 24.800 -2.601 -5.813 1.00 93.06 116 PRO A CA 1
ATOM 934 C C . PRO A 1 116 ? 24.220 -3.357 -4.611 1.00 93.06 116 PRO A C 1
ATOM 936 O O . PRO A 1 116 ? 23.005 -3.468 -4.469 1.00 93.06 116 PRO A O 1
ATOM 939 N N . GLY A 1 117 ? 25.078 -3.816 -3.693 1.00 93.06 117 GLY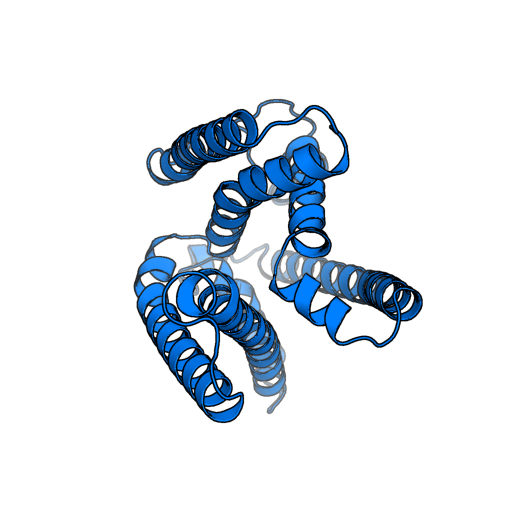 A N 1
ATOM 940 C CA . GLY A 1 117 ? 24.653 -4.473 -2.455 1.00 93.06 117 GLY A CA 1
ATOM 941 C C . GLY A 1 117 ? 23.855 -3.540 -1.541 1.00 93.06 117 GLY A C 1
ATOM 942 O O . GLY A 1 117 ? 22.797 -3.922 -1.043 1.00 93.06 117 GLY A O 1
ATOM 943 N N . LEU A 1 118 ? 24.313 -2.294 -1.376 1.00 94.94 118 LEU A N 1
ATOM 944 C CA . LEU A 1 118 ? 23.598 -1.264 -0.624 1.00 94.94 118 LEU A CA 1
ATOM 945 C C . LEU A 1 118 ? 22.226 -0.976 -1.248 1.00 94.94 118 LEU A C 1
ATOM 947 O O . LEU A 1 118 ? 21.224 -0.949 -0.534 1.00 94.94 118 LEU A O 1
ATOM 951 N N . PHE A 1 119 ? 22.160 -0.843 -2.573 1.00 93.56 119 PHE A N 1
ATOM 952 C CA . PHE A 1 119 ? 20.906 -0.652 -3.299 1.00 93.56 119 PHE A CA 1
ATOM 953 C C . PHE A 1 119 ? 19.916 -1.801 -3.064 1.00 93.56 119 PHE A C 1
ATOM 955 O O . PHE A 1 119 ? 18.780 -1.572 -2.642 1.00 93.56 119 PHE A O 1
ATOM 962 N N . VAL A 1 120 ? 20.365 -3.043 -3.262 1.00 92.88 120 VAL A N 1
ATOM 963 C CA . VAL A 1 120 ? 19.542 -4.240 -3.049 1.00 92.88 120 VAL A CA 1
ATOM 964 C C . VAL A 1 120 ? 19.073 -4.319 -1.591 1.00 92.88 120 VAL A C 1
ATOM 966 O O . VAL A 1 120 ? 17.895 -4.569 -1.339 1.00 92.88 120 VAL A O 1
ATOM 969 N N . SER A 1 121 ? 19.945 -4.017 -0.623 1.00 95.25 121 SER A N 1
ATOM 970 C CA . SER A 1 121 ? 19.578 -3.992 0.800 1.00 95.25 121 SER A CA 1
ATOM 971 C C . SER A 1 121 ? 18.493 -2.956 1.124 1.00 95.25 121 SER A C 1
ATOM 973 O O . SER A 1 121 ? 17.584 -3.242 1.905 1.00 95.25 121 SER A O 1
ATOM 975 N N . GLY A 1 122 ? 18.531 -1.783 0.480 1.00 94.69 122 GLY A N 1
ATOM 976 C CA . GLY A 1 122 ? 17.518 -0.740 0.627 1.00 94.69 122 GLY A CA 1
ATOM 977 C C . GLY A 1 122 ? 16.150 -1.180 0.108 1.00 94.69 122 GLY A C 1
ATOM 978 O O . GLY A 1 122 ? 15.148 -1.005 0.803 1.00 94.69 122 GLY A O 1
ATOM 979 N N . ILE A 1 123 ? 16.110 -1.826 -1.064 1.00 93.00 123 ILE A N 1
ATOM 980 C CA . ILE A 1 123 ? 14.873 -2.392 -1.626 1.00 93.00 123 ILE A CA 1
ATOM 981 C C . ILE A 1 123 ? 14.283 -3.441 -0.685 1.00 93.00 123 ILE A C 1
ATOM 983 O O . ILE A 1 123 ? 13.096 -3.373 -0.360 1.00 93.00 123 ILE A O 1
ATOM 987 N N . PHE A 1 124 ? 15.101 -4.386 -0.210 1.00 93.75 124 PHE A N 1
ATOM 988 C CA . PHE A 1 124 ? 14.632 -5.413 0.720 1.00 93.75 124 PHE A CA 1
ATOM 989 C C . PHE A 1 124 ? 14.133 -4.809 2.032 1.00 93.75 124 PHE A C 1
ATOM 991 O O . PHE A 1 124 ? 13.077 -5.210 2.511 1.00 93.75 124 PHE A O 1
ATOM 998 N N . SER A 1 125 ? 14.833 -3.818 2.587 1.00 95.62 125 SER A N 1
ATOM 999 C CA . SER A 1 125 ? 14.401 -3.113 3.798 1.00 95.62 125 SER A CA 1
ATOM 1000 C C . SER A 1 125 ? 13.034 -2.441 3.609 1.00 95.62 125 SER A C 1
ATOM 1002 O O . SER A 1 125 ? 12.118 -2.647 4.410 1.00 95.62 125 SER A O 1
ATOM 1004 N N . GLY A 1 126 ? 12.846 -1.715 2.500 1.00 93.44 126 GLY A N 1
ATOM 1005 C CA . GLY A 1 126 ? 11.567 -1.090 2.154 1.00 93.44 126 GLY A CA 1
ATOM 1006 C C . GLY A 1 126 ? 10.435 -2.111 1.991 1.00 93.44 126 GLY A C 1
ATOM 1007 O O . GLY A 1 126 ? 9.373 -1.965 2.606 1.00 93.44 126 GLY A O 1
ATOM 1008 N N . ALA A 1 127 ? 10.677 -3.187 1.240 1.00 92.81 127 ALA A N 1
ATOM 1009 C CA . ALA A 1 127 ? 9.707 -4.260 1.036 1.00 92.81 127 ALA A CA 1
ATOM 1010 C C . ALA A 1 127 ? 9.335 -4.960 2.356 1.00 92.81 127 ALA A C 1
ATOM 1012 O O . ALA A 1 127 ? 8.152 -5.090 2.678 1.00 92.81 127 ALA A O 1
ATOM 1013 N N . LEU A 1 128 ? 10.329 -5.340 3.167 1.00 93.88 128 LEU A N 1
ATOM 1014 C CA . LEU A 1 128 ? 10.126 -5.997 4.461 1.00 93.88 128 LEU A CA 1
ATOM 1015 C C . LEU A 1 128 ? 9.381 -5.101 5.454 1.00 93.88 128 LEU A C 1
ATOM 1017 O O . LEU A 1 128 ? 8.537 -5.598 6.199 1.00 93.88 128 LEU A O 1
ATOM 1021 N N . SER A 1 129 ? 9.627 -3.786 5.440 1.00 94.12 129 SER A N 1
ATOM 1022 C CA . SER A 1 129 ? 8.892 -2.841 6.291 1.00 94.12 129 SER A CA 1
ATOM 1023 C C . SER A 1 129 ? 7.387 -2.831 5.980 1.00 94.12 129 SER A C 1
ATOM 1025 O O . SER A 1 129 ? 6.557 -2.793 6.892 1.00 94.12 129 SER A O 1
ATOM 1027 N N . THR A 1 130 ? 7.028 -2.953 4.699 1.00 92.75 130 THR A N 1
ATOM 1028 C CA . THR A 1 130 ? 5.635 -2.983 4.239 1.00 92.75 130 THR A CA 1
ATOM 1029 C C . THR A 1 130 ? 4.983 -4.327 4.549 1.00 92.75 130 THR A C 1
ATOM 1031 O O . THR A 1 130 ? 3.894 -4.360 5.126 1.00 92.75 130 THR A O 1
ATOM 1034 N N . VAL A 1 131 ? 5.671 -5.435 4.246 1.00 93.38 131 VAL A N 1
ATOM 1035 C CA . VAL A 1 131 ? 5.196 -6.797 4.547 1.00 93.38 131 VAL A CA 1
ATOM 1036 C C . VAL A 1 131 ? 4.961 -6.969 6.046 1.00 93.38 131 VAL A C 1
ATOM 1038 O O . VAL A 1 131 ? 3.896 -7.431 6.447 1.00 93.38 131 VAL A O 1
ATOM 1041 N N . SER A 1 132 ? 5.905 -6.529 6.882 1.00 93.31 132 SER A N 1
ATOM 1042 C CA . SER A 1 132 ? 5.784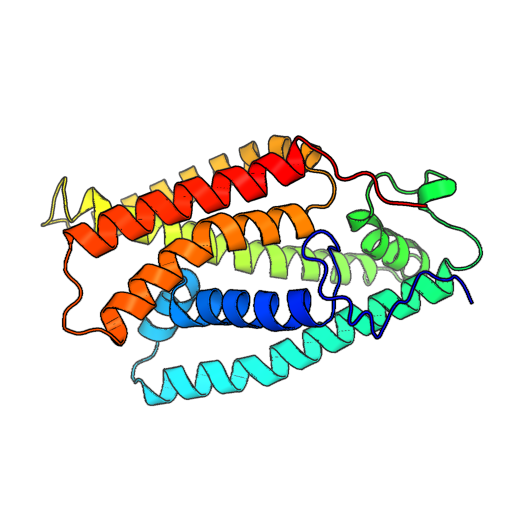 -6.580 8.343 1.00 93.31 132 SER A CA 1
ATOM 1043 C C . SER A 1 132 ? 4.552 -5.817 8.840 1.00 93.31 132 SER A C 1
ATOM 1045 O O . SER A 1 132 ? 3.741 -6.359 9.593 1.00 93.31 132 SER A O 1
ATOM 1047 N N . SER A 1 133 ? 4.344 -4.589 8.350 1.00 93.56 133 SER A N 1
ATOM 1048 C CA . SER A 1 133 ? 3.180 -3.776 8.718 1.00 93.56 133 SER A CA 1
ATOM 1049 C C . SER A 1 133 ? 1.858 -4.424 8.285 1.00 93.56 133 SER A C 1
ATOM 1051 O O . SER A 1 133 ? 0.892 -4.400 9.048 1.00 93.56 133 SER A O 1
ATOM 1053 N N . GLY A 1 134 ? 1.803 -5.016 7.086 1.00 93.75 134 GLY A N 1
ATOM 1054 C CA . GLY A 1 134 ? 0.610 -5.686 6.561 1.00 93.75 134 GLY A CA 1
ATOM 1055 C C . GLY A 1 134 ? 0.263 -6.966 7.323 1.00 93.75 134 GLY A C 1
ATOM 1056 O O . GLY A 1 134 ? -0.870 -7.131 7.771 1.00 93.75 134 GLY A O 1
ATOM 1057 N N . VAL A 1 135 ? 1.250 -7.836 7.549 1.00 95.06 135 VAL A N 1
ATOM 1058 C CA . VAL A 1 135 ? 1.087 -9.087 8.307 1.00 95.06 135 VAL A CA 1
ATOM 1059 C C . VAL A 1 135 ? 0.672 -8.812 9.754 1.00 95.06 135 VAL A C 1
ATOM 1061 O O . VAL A 1 135 ? -0.235 -9.468 10.267 1.00 95.06 135 VAL A O 1
ATOM 1064 N N . ASN A 1 136 ? 1.270 -7.807 10.402 1.00 94.06 136 ASN A N 1
ATOM 1065 C CA . ASN A 1 136 ? 0.875 -7.399 11.750 1.00 94.06 136 ASN A CA 1
ATOM 1066 C C . ASN A 1 136 ? -0.568 -6.874 11.795 1.00 94.06 136 ASN A C 1
ATOM 1068 O O . ASN A 1 136 ? -1.322 -7.191 12.714 1.00 94.06 136 ASN A O 1
ATOM 1072 N N . SER A 1 137 ? -0.970 -6.106 10.780 1.00 94.88 137 SER A N 1
ATOM 1073 C CA . SER A 1 137 ? -2.337 -5.588 10.669 1.00 94.88 137 SER A CA 1
ATOM 1074 C C . SER A 1 137 ? -3.353 -6.716 10.510 1.00 94.88 137 SER A C 1
ATOM 1076 O O . SER A 1 137 ? -4.359 -6.722 11.211 1.00 94.88 137 SER A O 1
ATOM 1078 N N . LEU A 1 138 ? -3.068 -7.700 9.649 1.00 94.94 138 LEU A N 1
ATOM 1079 C CA . LEU A 1 138 ? -3.911 -8.884 9.461 1.00 94.94 138 LEU A CA 1
ATOM 1080 C C . LEU A 1 138 ? -4.039 -9.699 10.750 1.00 94.94 138 LEU A C 1
ATOM 1082 O O . LEU A 1 138 ? -5.147 -10.049 11.151 1.00 94.94 138 LEU A O 1
ATOM 1086 N N . ALA A 1 139 ? -2.921 -9.964 11.429 1.00 96.06 139 ALA A N 1
ATOM 1087 C CA . ALA A 1 139 ? -2.927 -10.705 12.686 1.00 96.06 139 ALA A CA 1
ATOM 1088 C C . ALA A 1 139 ? -3.752 -9.987 13.770 1.00 96.06 139 ALA A C 1
ATOM 1090 O O . ALA A 1 139 ? -4.515 -10.632 14.488 1.00 96.06 139 ALA A O 1
ATOM 1091 N N . ALA A 1 140 ? -3.649 -8.658 13.852 1.00 93.62 140 ALA A N 1
ATOM 1092 C CA . ALA A 1 140 ? -4.431 -7.853 14.785 1.00 93.62 140 ALA A CA 1
ATOM 1093 C C . ALA A 1 140 ? -5.931 -7.836 14.450 1.00 93.62 140 ALA A C 1
ATOM 1095 O O . ALA A 1 140 ? -6.742 -7.982 15.357 1.00 93.62 140 ALA A O 1
ATOM 1096 N N . VAL A 1 141 ? -6.301 -7.704 13.171 1.00 94.56 141 VAL A N 1
ATOM 1097 C CA . VAL A 1 141 ? -7.707 -7.761 12.719 1.00 94.56 141 VAL A CA 1
ATOM 1098 C C . VAL A 1 141 ? -8.325 -9.109 13.067 1.00 94.56 141 VAL A C 1
ATOM 1100 O O . VAL A 1 141 ? -9.399 -9.164 13.651 1.00 94.56 141 VAL A O 1
ATOM 1103 N N . ILE A 1 142 ? -7.629 -10.217 12.798 1.00 95.50 142 ILE A N 1
ATOM 1104 C CA . ILE A 1 142 ? -8.129 -11.542 13.180 1.00 95.50 142 ILE A CA 1
ATOM 1105 C C . ILE A 1 142 ? -8.268 -11.662 14.703 1.00 95.50 142 ILE A C 1
ATOM 1107 O O . ILE A 1 142 ? -9.279 -12.173 15.182 1.00 95.50 142 ILE A O 1
ATOM 1111 N N . LEU A 1 143 ? -7.296 -11.181 15.480 1.00 93.88 143 LEU A N 1
ATOM 1112 C CA . LEU A 1 143 ? -7.377 -11.251 16.938 1.00 93.88 143 LEU A CA 1
ATOM 1113 C C . LEU A 1 143 ? -8.563 -10.445 17.495 1.00 93.88 143 LEU A C 1
ATOM 1115 O O . LEU A 1 143 ? -9.353 -10.995 18.261 1.00 93.88 143 LEU A O 1
ATOM 1119 N N . GLU A 1 144 ? -8.668 -9.161 17.150 1.00 91.94 144 GLU A N 1
ATOM 1120 C CA . GLU A 1 144 ? -9.654 -8.241 17.732 1.00 91.94 144 GLU A CA 1
ATOM 1121 C C . GLU A 1 144 ? -11.054 -8.454 17.144 1.00 91.94 144 GLU A C 1
ATOM 1123 O O . GLU A 1 144 ? -12.028 -8.585 17.889 1.00 91.94 144 GLU A O 1
ATOM 1128 N N . ASP A 1 145 ? -11.160 -8.570 15.819 1.00 92.62 145 ASP A N 1
ATOM 1129 C CA . ASP A 1 145 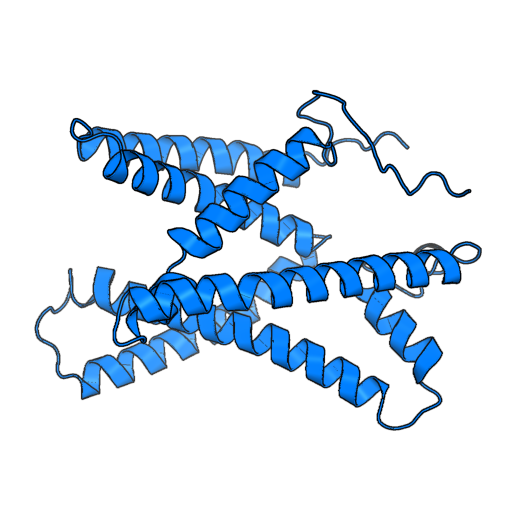? -12.455 -8.553 15.135 1.00 92.62 145 ASP A CA 1
ATOM 1130 C C . ASP A 1 145 ? -13.076 -9.945 14.989 1.00 92.62 145 ASP A C 1
ATOM 1132 O O . ASP A 1 145 ? -14.300 -10.059 14.887 1.00 92.62 145 ASP A O 1
ATOM 1136 N N . VAL A 1 146 ? -12.263 -11.011 15.004 1.00 93.62 146 VAL A N 1
ATOM 1137 C CA . VAL A 1 146 ? -12.743 -12.397 14.863 1.00 93.62 146 VAL A CA 1
ATOM 1138 C C . VAL A 1 146 ? -12.657 -13.154 16.186 1.00 93.62 146 VAL A C 1
ATOM 1140 O O . VAL A 1 146 ? -13.674 -13.601 16.715 1.00 93.62 146 VAL A O 1
ATOM 1143 N N . ILE A 1 147 ? -11.457 -13.301 16.748 1.00 92.94 147 ILE A N 1
ATOM 1144 C CA . ILE A 1 147 ? -11.230 -14.204 17.884 1.00 92.94 147 ILE A CA 1
ATOM 1145 C C . ILE A 1 147 ? -11.839 -13.640 19.166 1.00 92.94 147 ILE A C 1
ATOM 1147 O O . ILE A 1 147 ? -12.638 -14.321 19.811 1.00 92.94 147 ILE A O 1
ATOM 1151 N N . LYS A 1 148 ? -11.509 -12.398 19.531 1.00 90.81 148 LYS A N 1
ATOM 1152 C CA . LYS A 1 148 ? -12.063 -11.759 20.731 1.00 90.81 148 LYS A CA 1
ATOM 1153 C C . LYS A 1 148 ? -13.567 -11.541 20.627 1.00 90.81 148 LYS A C 1
ATOM 1155 O O . LYS A 1 148 ? -14.276 -11.680 21.619 1.00 90.81 148 LYS A O 1
ATOM 1160 N N . ARG A 1 149 ? -14.066 -11.245 19.425 1.00 90.88 149 ARG A N 1
ATOM 1161 C CA . ARG A 1 149 ? -15.488 -10.969 19.214 1.00 90.88 149 ARG A CA 1
ATOM 1162 C C . ARG A 1 149 ? -16.373 -12.216 19.208 1.00 90.88 149 ARG A C 1
ATOM 1164 O O . ARG A 1 149 ? -17.455 -12.162 19.783 1.00 90.88 149 ARG A O 1
ATOM 1171 N N . TYR A 1 150 ? -15.946 -13.308 18.569 1.00 91.19 150 TYR A N 1
ATOM 1172 C CA . TYR A 1 150 ? -16.809 -14.478 18.336 1.00 91.19 150 TYR A CA 1
ATOM 1173 C C . TYR A 1 150 ? -16.380 -15.751 19.068 1.00 91.19 150 TYR A C 1
ATOM 1175 O O . TYR A 1 150 ? -17.210 -16.636 19.256 1.00 91.19 150 TYR A O 1
ATOM 1183 N N . ILE A 1 151 ? -15.111 -15.878 19.468 1.00 89.12 151 ILE A N 1
ATOM 1184 C CA . ILE A 1 151 ? -14.585 -17.116 20.065 1.00 89.12 151 ILE A CA 1
ATOM 1185 C C . ILE A 1 151 ? -14.404 -16.955 21.572 1.00 89.12 151 ILE A C 1
ATOM 1187 O O . ILE A 1 151 ? -14.948 -17.735 22.352 1.00 89.12 151 ILE A O 1
ATOM 1191 N N . LYS A 1 152 ? -13.606 -15.969 21.994 1.00 82.75 152 LYS A N 1
ATOM 1192 C CA . LYS A 1 152 ? -13.273 -15.762 23.405 1.00 82.75 152 LYS A CA 1
ATOM 1193 C C . LYS A 1 152 ? -12.882 -14.313 23.676 1.00 82.75 152 LYS A C 1
ATOM 1195 O O . LYS A 1 152 ? -11.767 -13.908 23.356 1.00 82.75 152 LYS A O 1
ATOM 1200 N N . SER A 1 153 ? -13.784 -13.575 24.314 1.00 77.19 153 SER A N 1
ATOM 1201 C CA . SER A 1 153 ? -13.597 -12.161 24.658 1.00 77.19 153 SER A CA 1
ATOM 1202 C C . SER A 1 153 ? -12.582 -11.939 25.776 1.00 77.19 153 SER A C 1
ATOM 1204 O O . SER A 1 153 ? -11.766 -11.027 25.680 1.00 77.19 153 SER A O 1
ATOM 1206 N N . ASP A 1 154 ? -12.599 -12.788 26.805 1.00 81.25 154 ASP A N 1
ATOM 1207 C CA . ASP A 1 154 ? -11.703 -12.671 27.955 1.00 81.25 154 ASP A CA 1
ATOM 1208 C C . ASP A 1 154 ? -10.475 -13.576 27.789 1.00 81.25 154 ASP A C 1
ATOM 1210 O O . ASP A 1 154 ? -10.526 -14.806 27.920 1.00 81.25 154 ASP A O 1
ATOM 1214 N N . MET A 1 155 ? -9.358 -12.965 27.409 1.00 86.62 155 MET A N 1
ATOM 1215 C CA . MET A 1 155 ? -8.119 -13.643 27.063 1.00 86.62 155 MET A CA 1
ATOM 1216 C C . MET A 1 155 ? -6.952 -12.934 27.739 1.00 86.62 155 MET A C 1
ATOM 1218 O O . MET A 1 155 ? -6.824 -11.719 27.650 1.00 86.62 155 MET A O 1
ATOM 1222 N N . SER A 1 156 ? -6.059 -13.701 28.366 1.00 90.19 156 SER A N 1
ATOM 1223 C CA . SER A 1 156 ? -4.829 -13.141 28.931 1.00 90.19 156 SER A CA 1
ATOM 1224 C C . SER A 1 156 ? -3.953 -12.523 27.838 1.00 90.19 156 SER A C 1
ATOM 1226 O O . SER A 1 156 ? -3.704 -13.161 26.809 1.00 90.19 156 SER A O 1
ATOM 1228 N N . ASP A 1 157 ? -3.392 -11.344 28.112 1.00 89.62 157 ASP A N 1
ATOM 1229 C CA . ASP A 1 157 ? -2.482 -10.616 27.217 1.00 89.62 157 ASP A CA 1
ATOM 1230 C C . ASP A 1 157 ? -1.319 -11.475 26.707 1.00 89.62 157 ASP A C 1
ATOM 1232 O O . ASP A 1 157 ? -0.907 -11.369 25.548 1.00 89.62 157 ASP A O 1
ATOM 1236 N N . LYS A 1 158 ? -0.801 -12.383 27.546 1.00 91.62 158 LYS A N 1
ATOM 1237 C CA . LYS A 1 158 ? 0.292 -13.288 27.167 1.00 91.62 158 LYS A CA 1
ATOM 1238 C C . LYS A 1 158 ? -0.146 -14.292 26.101 1.00 91.62 158 LYS A C 1
ATOM 1240 O O . LYS A 1 158 ? 0.606 -14.567 25.167 1.00 91.62 158 LYS A O 1
ATOM 1245 N N . PHE A 1 159 ? -1.357 -14.832 26.232 1.00 90.62 159 PHE A N 1
ATOM 1246 C CA . PHE A 1 159 ? -1.910 -15.756 25.246 1.00 90.62 159 PHE A CA 1
ATOM 1247 C C . PHE A 1 159 ? -2.269 -15.015 23.953 1.00 90.62 159 PHE A C 1
ATOM 1249 O O . PHE A 1 159 ? -1.876 -15.473 22.883 1.00 90.62 159 PHE A O 1
ATOM 1256 N N . ALA A 1 160 ? -2.894 -13.835 24.050 1.00 91.19 160 ALA A N 1
ATOM 1257 C CA . ALA A 1 160 ? -3.189 -12.978 22.900 1.00 91.19 160 ALA A CA 1
ATOM 1258 C C . ALA A 1 160 ? -1.919 -12.631 22.107 1.00 91.19 160 ALA A C 1
ATOM 1260 O O . ALA A 1 160 ? -1.869 -12.807 20.895 1.00 91.19 160 ALA A O 1
ATOM 1261 N N . THR A 1 161 ? -0.847 -12.237 22.800 1.00 92.06 161 THR A N 1
ATOM 1262 C CA . THR A 1 161 ? 0.442 -11.906 22.175 1.00 92.06 161 THR A CA 1
ATOM 1263 C C . THR A 1 161 ? 1.048 -13.100 21.438 1.00 92.06 161 TH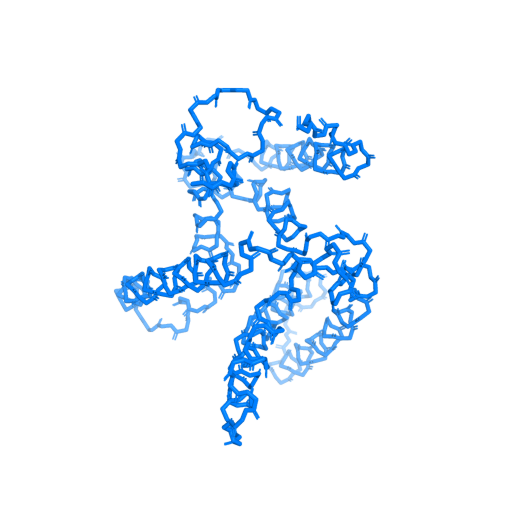R A C 1
ATOM 1265 O O . THR A 1 161 ? 1.525 -12.964 20.310 1.00 92.06 161 THR A O 1
ATOM 1268 N N . ASN A 1 162 ? 1.047 -14.282 22.059 1.00 94.19 162 ASN A N 1
ATOM 1269 C CA . ASN A 1 162 ? 1.577 -15.489 21.426 1.00 94.19 162 ASN A CA 1
ATOM 1270 C C . ASN A 1 162 ? 0.735 -15.912 20.217 1.00 94.19 162 ASN A C 1
ATOM 1272 O O . ASN A 1 162 ? 1.292 -16.328 19.201 1.00 94.19 162 ASN A O 1
ATOM 1276 N N . LEU A 1 163 ? -0.585 -15.749 20.301 1.00 93.94 163 LEU A N 1
ATOM 1277 C CA . LEU A 1 163 ? -1.504 -16.020 19.205 1.00 93.94 163 LEU A CA 1
ATOM 1278 C C . LEU A 1 163 ? -1.262 -15.079 18.020 1.00 93.94 163 LEU A C 1
ATOM 1280 O O . LEU A 1 163 ? -1.113 -15.557 16.899 1.00 93.94 163 LEU A O 1
ATOM 1284 N N . THR A 1 164 ? -1.122 -13.771 18.253 1.00 93.56 164 THR A N 1
ATOM 1285 C CA . THR A 1 164 ? -0.803 -12.799 17.193 1.00 93.56 164 THR A CA 1
ATOM 1286 C C . THR A 1 164 ? 0.526 -13.118 16.517 1.00 93.56 164 THR A C 1
ATOM 1288 O O . THR A 1 164 ? 0.615 -13.049 15.294 1.00 93.56 164 THR A O 1
ATOM 1291 N N . LYS A 1 165 ? 1.553 -13.532 17.274 1.00 94.19 165 LYS A N 1
ATOM 1292 C CA . LYS A 1 165 ? 2.835 -13.984 16.700 1.00 94.19 165 LYS A CA 1
ATOM 1293 C C . LYS A 1 165 ? 2.665 -15.225 15.817 1.00 94.19 165 LYS A C 1
ATOM 1295 O O . LYS A 1 165 ? 3.249 -15.283 14.738 1.00 94.19 165 LYS A O 1
ATOM 1300 N N . GLY A 1 166 ? 1.852 -16.190 16.252 1.00 96.44 166 GLY A N 1
ATOM 1301 C CA . GLY A 1 166 ? 1.521 -17.380 15.463 1.00 96.44 166 GLY A CA 1
ATOM 1302 C C . GLY A 1 166 ? 0.765 -17.043 14.174 1.00 96.44 166 GLY A C 1
ATOM 1303 O O . GLY A 1 166 ? 1.137 -17.511 13.100 1.00 96.44 166 GLY A O 1
ATOM 1304 N N . LEU A 1 167 ? -0.243 -16.169 14.257 1.00 95.94 167 LEU A N 1
ATOM 1305 C CA . LEU A 1 167 ? -0.996 -15.675 13.099 1.00 95.94 167 LEU A CA 1
ATOM 1306 C C . LEU A 1 167 ? -0.093 -14.915 12.121 1.00 95.94 167 LEU A C 1
ATOM 1308 O O . LEU A 1 167 ? -0.156 -15.155 10.918 1.00 95.94 167 LEU A O 1
ATOM 1312 N N . ALA A 1 168 ? 0.786 -14.047 12.628 1.00 95.06 168 ALA A N 1
ATOM 1313 C CA . ALA A 1 168 ? 1.750 -13.318 11.812 1.00 95.06 168 ALA A CA 1
ATOM 1314 C C . ALA A 1 168 ? 2.684 -14.270 11.046 1.00 95.06 168 ALA A C 1
ATOM 1316 O O . ALA A 1 168 ? 2.886 -14.109 9.844 1.00 95.06 168 ALA A O 1
ATOM 1317 N N . MET A 1 169 ? 3.201 -15.307 11.711 1.00 95.88 169 MET A N 1
ATOM 1318 C CA . MET A 1 169 ? 4.012 -16.337 11.056 1.00 95.88 169 MET A CA 1
ATOM 1319 C C . MET A 1 169 ? 3.221 -17.075 9.966 1.00 95.88 169 MET A C 1
ATOM 1321 O O . MET A 1 169 ? 3.729 -17.256 8.861 1.00 95.88 169 MET A O 1
ATOM 1325 N N . CYS A 1 170 ? 1.968 -17.448 10.240 1.00 96.19 170 CYS A N 1
ATOM 1326 C CA . CYS A 1 170 ? 1.097 -18.110 9.269 1.00 96.19 170 CYS A CA 1
ATOM 1327 C C . CYS A 1 170 ? 0.844 -17.236 8.029 1.00 96.19 170 CYS A C 1
ATOM 1329 O O . CYS A 1 170 ? 1.063 -17.689 6.906 1.00 96.19 170 CYS A O 1
ATOM 1331 N N . PHE A 1 171 ? 0.472 -15.966 8.211 1.00 95.75 171 PHE A N 1
ATOM 1332 C CA . PHE A 1 171 ? 0.287 -15.032 7.097 1.00 95.75 171 PHE A CA 1
ATOM 1333 C C . PHE A 1 171 ? 1.582 -14.774 6.322 1.00 95.75 171 PHE A C 1
ATOM 1335 O O . PHE A 1 171 ? 1.533 -14.647 5.102 1.00 95.75 171 PHE A O 1
ATOM 1342 N N . GLY A 1 172 ? 2.737 -14.757 6.993 1.00 94.56 172 GLY A N 1
ATOM 1343 C CA . GLY A 1 172 ? 4.041 -14.696 6.331 1.00 94.56 172 GLY A CA 1
ATOM 1344 C C . GLY A 1 172 ? 4.292 -15.896 5.410 1.00 94.56 172 GLY A C 1
ATOM 1345 O O . GLY A 1 172 ? 4.702 -15.714 4.266 1.00 94.56 172 GLY A O 1
ATOM 1346 N N . LEU A 1 173 ? 3.981 -17.116 5.862 1.00 94.50 173 LEU A N 1
ATOM 1347 C CA . LEU A 1 173 ? 4.089 -18.326 5.035 1.00 94.50 173 LEU A CA 1
ATOM 1348 C C . LEU A 1 173 ? 3.113 -18.305 3.850 1.00 94.50 173 LEU A C 1
ATOM 1350 O O . LEU A 1 173 ? 3.493 -18.656 2.734 1.00 94.50 173 LEU A O 1
ATOM 1354 N N . ILE A 1 174 ? 1.879 -17.845 4.069 1.00 94.38 174 ILE A N 1
ATOM 1355 C CA . ILE A 1 174 ? 0.891 -17.669 2.995 1.00 94.38 174 ILE A CA 1
ATOM 1356 C C . ILE A 1 174 ? 1.387 -16.637 1.976 1.00 94.38 174 ILE A C 1
ATOM 1358 O O . ILE A 1 174 ? 1.283 -16.872 0.775 1.00 94.38 174 ILE A O 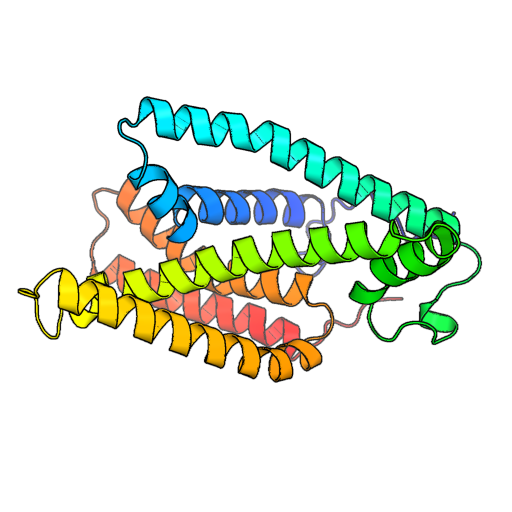1
ATOM 1362 N N . ALA A 1 175 ? 1.972 -15.525 2.424 1.00 91.94 175 ALA A N 1
ATOM 1363 C CA . ALA A 1 175 ? 2.532 -14.512 1.534 1.00 91.94 175 ALA A CA 1
ATOM 1364 C C . ALA A 1 175 ? 3.657 -15.080 0.651 1.00 91.94 175 ALA A C 1
ATOM 1366 O O . ALA A 1 175 ? 3.698 -14.776 -0.538 1.00 91.94 175 ALA A O 1
ATOM 1367 N N . ILE A 1 176 ? 4.516 -15.954 1.195 1.00 92.25 176 ILE A N 1
ATOM 1368 C CA . ILE A 1 176 ? 5.538 -16.671 0.413 1.00 92.25 176 ILE A CA 1
ATOM 1369 C C . ILE A 1 176 ? 4.880 -17.583 -0.630 1.00 92.25 176 ILE A C 1
ATOM 1371 O O . ILE A 1 176 ? 5.289 -17.578 -1.788 1.00 92.25 176 ILE A O 1
ATOM 1375 N N . ALA A 1 177 ? 3.828 -18.322 -0.265 1.00 91.69 177 ALA A N 1
ATOM 1376 C CA . ALA A 1 177 ? 3.093 -19.157 -1.216 1.00 91.69 177 ALA A CA 1
ATOM 1377 C C . ALA A 1 177 ? 2.424 -18.328 -2.334 1.00 91.69 177 ALA A C 1
ATOM 1379 O O . ALA A 1 177 ? 2.405 -18.742 -3.493 1.00 91.69 177 ALA A O 1
ATOM 1380 N N . LEU A 1 178 ? 1.928 -17.128 -2.021 1.00 89.38 178 LEU A N 1
ATOM 1381 C CA . LEU A 1 178 ? 1.320 -16.224 -3.001 1.00 89.38 178 LEU A CA 1
ATOM 1382 C C . LEU A 1 178 ? 2.320 -15.659 -4.020 1.00 89.38 178 LEU A C 1
ATOM 1384 O O . LEU A 1 178 ? 1.891 -15.214 -5.084 1.00 89.38 178 LEU A O 1
ATOM 1388 N N . VAL A 1 179 ? 3.634 -15.730 -3.769 1.00 88.94 179 VAL A N 1
ATOM 1389 C CA . VAL A 1 179 ? 4.657 -15.329 -4.754 1.00 88.94 179 VAL A CA 1
ATOM 1390 C C . VAL A 1 179 ? 4.518 -16.130 -6.051 1.00 88.94 179 VAL A C 1
ATOM 1392 O O . VAL A 1 179 ? 4.624 -15.553 -7.131 1.00 88.94 179 VAL A O 1
ATOM 1395 N N . TYR A 1 180 ? 4.197 -17.426 -5.969 1.00 86.75 180 TYR A N 1
ATOM 1396 C CA . TYR A 1 180 ? 3.977 -18.268 -7.152 1.00 86.75 180 TYR A CA 1
ATOM 1397 C C . TYR A 1 180 ? 2.792 -17.793 -7.997 1.00 86.75 180 TYR A C 1
ATOM 1399 O O . TYR A 1 180 ? 2.816 -17.888 -9.221 1.00 86.75 180 TYR A O 1
ATOM 1407 N N . VAL A 1 181 ? 1.754 -17.247 -7.361 1.00 85.19 181 VAL A N 1
ATOM 1408 C CA . VAL A 1 181 ? 0.620 -16.650 -8.074 1.00 85.19 181 VAL A CA 1
ATOM 1409 C C . VAL A 1 181 ? 1.034 -15.306 -8.670 1.00 85.19 181 VAL A C 1
ATOM 1411 O O . VAL A 1 181 ? 0.784 -15.061 -9.847 1.00 85.19 181 VAL A O 1
ATOM 1414 N N . ALA A 1 182 ? 1.725 -14.466 -7.895 1.00 83.06 182 ALA A N 1
ATOM 1415 C CA . ALA A 1 182 ? 2.151 -13.134 -8.315 1.00 83.06 182 ALA A CA 1
ATOM 1416 C C . ALA A 1 182 ? 3.049 -13.153 -9.563 1.00 83.06 182 ALA A C 1
ATOM 1418 O O . ALA A 1 182 ? 2.885 -12.307 -10.439 1.00 83.06 182 ALA A O 1
ATOM 1419 N N . GLN A 1 183 ? 3.926 -14.154 -9.694 1.00 82.12 183 GLN A N 1
ATOM 1420 C CA . GLN A 1 183 ? 4.780 -14.341 -10.875 1.00 82.12 183 GLN A CA 1
ATOM 1421 C C . GLN A 1 183 ? 3.988 -14.536 -12.181 1.00 82.12 183 GLN A C 1
ATOM 1423 O O . GLN A 1 183 ? 4.500 -14.235 -13.256 1.00 82.12 183 GLN A O 1
ATOM 1428 N N . ASN A 1 184 ? 2.734 -14.994 -12.102 1.00 80.94 184 ASN A N 1
ATOM 1429 C CA . ASN A 1 184 ? 1.872 -15.217 -13.264 1.00 80.94 184 ASN A CA 1
ATOM 1430 C C . ASN A 1 184 ? 0.983 -14.008 -13.613 1.00 80.94 184 ASN A C 1
ATOM 1432 O O . ASN A 1 184 ? 0.344 -14.007 -14.665 1.00 80.94 184 ASN A O 1
ATOM 1436 N N . LEU A 1 185 ? 0.931 -12.973 -12.763 1.00 73.56 185 LEU A N 1
ATOM 1437 C CA . LEU A 1 185 ? 0.052 -11.807 -12.944 1.00 73.56 185 LEU A CA 1
ATOM 1438 C C . LEU A 1 185 ? 0.623 -10.744 -13.905 1.00 73.56 185 LEU A C 1
ATOM 1440 O O . LEU A 1 185 ? -0.047 -9.753 -14.194 1.00 73.56 185 LEU A O 1
ATOM 1444 N N . GLY A 1 186 ? 1.831 -10.948 -14.441 1.00 74.44 186 GLY A N 1
ATOM 1445 C CA . GLY A 1 186 ? 2.496 -9.980 -15.314 1.00 74.44 186 GLY A CA 1
ATOM 1446 C C . GLY A 1 186 ? 3.047 -8.795 -14.518 1.00 74.44 186 GLY A C 1
ATOM 1447 O O . GLY A 1 186 ? 3.880 -8.992 -13.640 1.00 74.44 186 GLY A O 1
ATOM 1448 N N . GLY A 1 187 ? 2.611 -7.569 -14.829 1.00 77.62 187 GLY A N 1
ATOM 1449 C CA . GLY A 1 187 ? 3.081 -6.357 -14.146 1.00 77.62 187 GLY A CA 1
ATOM 1450 C C . GLY A 1 187 ? 2.604 -6.297 -12.694 1.00 77.62 187 GLY A C 1
ATOM 1451 O O . GLY A 1 187 ? 1.422 -6.051 -12.433 1.00 77.62 187 GLY A O 1
ATOM 1452 N N . VAL A 1 188 ? 3.521 -6.480 -11.741 1.00 82.50 188 VAL A N 1
ATOM 1453 C CA . VAL A 1 188 ? 3.180 -6.652 -10.319 1.00 82.50 188 VAL A CA 1
ATOM 1454 C C . VAL A 1 188 ? 2.556 -5.382 -9.737 1.00 82.50 188 VAL A C 1
ATOM 1456 O O . VAL A 1 188 ? 1.586 -5.457 -8.979 1.00 82.50 188 VAL A O 1
ATOM 1459 N N . LEU A 1 189 ? 3.045 -4.206 -10.146 1.00 83.69 189 LEU A N 1
ATOM 1460 C CA . LEU A 1 189 ? 2.487 -2.919 -9.719 1.00 83.69 189 LEU A CA 1
ATOM 1461 C C . LEU A 1 189 ? 1.015 -2.768 -10.127 1.00 83.69 189 LEU A C 1
ATOM 1463 O O . LEU A 1 189 ? 0.189 -2.333 -9.326 1.00 83.69 189 LEU A O 1
ATOM 1467 N N . GLN A 1 190 ? 0.668 -3.162 -11.355 1.00 81.00 190 GLN A N 1
ATOM 1468 C CA . GLN A 1 190 ? -0.717 -3.114 -11.818 1.00 81.00 190 GLN A CA 1
ATOM 1469 C C . GLN A 1 190 ? -1.598 -4.057 -11.005 1.00 81.00 190 GLN A C 1
ATOM 1471 O O . GLN A 1 190 ? -2.692 -3.667 -10.601 1.00 81.00 190 GLN A O 1
ATOM 1476 N N . ALA A 1 191 ? -1.133 -5.287 -10.781 1.00 85.31 191 ALA A N 1
ATOM 1477 C CA . ALA A 1 191 ? -1.864 -6.267 -9.992 1.00 85.31 191 ALA A CA 1
ATOM 1478 C C . ALA A 1 191 ? -2.155 -5.742 -8.581 1.00 85.31 191 ALA A C 1
ATOM 1480 O O . ALA A 1 191 ? -3.295 -5.807 -8.121 1.00 85.31 191 ALA A O 1
ATOM 1481 N N . ALA A 1 192 ? -1.157 -5.134 -7.936 1.00 86.75 192 ALA A N 1
ATOM 1482 C CA . ALA A 1 192 ? -1.315 -4.529 -6.621 1.00 86.75 192 ALA A CA 1
ATOM 1483 C C . ALA A 1 192 ? -2.345 -3.386 -6.627 1.00 86.75 192 ALA A C 1
ATOM 1485 O O . ALA A 1 192 ? -3.262 -3.394 -5.806 1.00 86.75 192 ALA A O 1
ATOM 1486 N N . LEU A 1 193 ? -2.240 -2.434 -7.564 1.00 86.44 193 LEU A N 1
ATOM 1487 C CA . LEU A 1 193 ? -3.187 -1.315 -7.672 1.00 86.44 193 LEU A CA 1
ATOM 1488 C C . LEU A 1 193 ?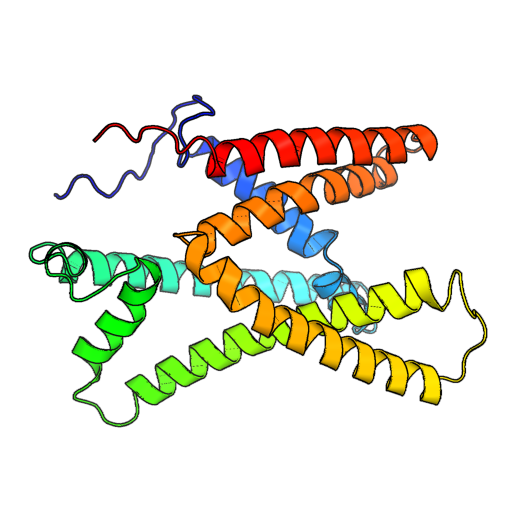 -4.619 -1.790 -7.956 1.00 86.44 193 LEU A C 1
ATOM 1490 O O . LEU A 1 193 ? -5.564 -1.265 -7.372 1.00 86.44 193 LEU A O 1
ATOM 1494 N N . ALA A 1 194 ? -4.787 -2.814 -8.796 1.00 87.44 194 ALA A N 1
ATOM 1495 C CA . ALA A 1 194 ? -6.094 -3.398 -9.075 1.00 87.44 194 ALA A CA 1
ATOM 1496 C C . ALA A 1 194 ? -6.713 -4.032 -7.820 1.00 87.44 194 ALA A C 1
ATOM 1498 O O . ALA A 1 194 ? -7.886 -3.805 -7.540 1.00 87.44 194 ALA A O 1
ATOM 1499 N N . ILE A 1 195 ? -5.933 -4.777 -7.030 1.00 87.88 195 ILE A N 1
ATOM 1500 C CA . ILE A 1 195 ? -6.403 -5.366 -5.765 1.00 87.88 195 ILE A CA 1
ATOM 1501 C C . ILE A 1 195 ? -6.772 -4.271 -4.757 1.00 87.88 195 ILE A C 1
ATOM 1503 O O . ILE A 1 195 ? -7.836 -4.346 -4.139 1.00 87.88 195 ILE A O 1
ATOM 1507 N N . PHE A 1 196 ? -5.941 -3.229 -4.628 1.00 88.06 196 PHE A N 1
ATOM 1508 C CA . PHE A 1 196 ? -6.251 -2.075 -3.782 1.00 88.06 196 PHE A CA 1
ATOM 1509 C C . PHE A 1 196 ? -7.544 -1.383 -4.207 1.00 88.06 196 PHE A C 1
ATOM 1511 O O . PHE A 1 196 ? -8.353 -1.059 -3.346 1.00 88.06 196 PHE A O 1
ATOM 1518 N N . GLY A 1 197 ? -7.782 -1.202 -5.507 1.00 88.94 197 GLY A N 1
ATOM 1519 C CA . GLY A 1 197 ? -9.039 -0.647 -6.006 1.00 88.94 197 GLY A CA 1
ATOM 1520 C C . GLY A 1 197 ? -10.236 -1.553 -5.709 1.00 88.94 197 GLY A C 1
ATOM 1521 O O . GLY A 1 197 ? -11.239 -1.091 -5.168 1.00 88.94 197 GLY A O 1
ATOM 1522 N N . MET A 1 198 ? -10.113 -2.854 -6.005 1.00 91.06 198 MET A N 1
ATOM 1523 C CA . MET A 1 198 ? -11.203 -3.824 -5.852 1.00 91.06 198 MET A CA 1
ATOM 1524 C C . MET A 1 198 ? -11.661 -3.999 -4.404 1.00 91.06 198 MET A C 1
ATOM 1526 O O . MET A 1 198 ? -12.855 -4.148 -4.156 1.00 91.06 198 MET A O 1
ATOM 1530 N N . MET A 1 199 ? -10.724 -4.001 -3.454 1.00 91.00 199 MET A N 1
ATOM 1531 C CA . MET A 1 199 ? -11.032 -4.189 -2.035 1.00 91.00 199 MET A CA 1
ATOM 1532 C C . MET A 1 199 ? -11.165 -2.863 -1.284 1.00 91.00 199 MET A C 1
ATOM 1534 O O . MET A 1 199 ? -12.055 -2.709 -0.450 1.00 91.00 199 MET A O 1
ATOM 1538 N N . GLY A 1 200 ? -10.288 -1.902 -1.569 1.00 91.19 200 GLY A N 1
ATOM 1539 C CA . GLY A 1 200 ? -10.227 -0.623 -0.868 1.00 91.19 200 GLY A CA 1
ATOM 1540 C C . GLY A 1 200 ? -11.405 0.290 -1.186 1.00 91.19 200 GLY A C 1
ATOM 1541 O O . GLY A 1 200 ? -11.906 0.942 -0.276 1.00 91.19 200 GLY A O 1
ATOM 1542 N N . GLY A 1 201 ? -11.901 0.290 -2.430 1.00 92.31 201 GLY A N 1
ATOM 1543 C CA . GLY A 1 201 ? -13.049 1.104 -2.843 1.00 92.31 201 GLY A CA 1
ATOM 1544 C C . GLY A 1 201 ? -14.320 0.821 -2.027 1.00 92.31 201 GLY A C 1
ATOM 1545 O O . GLY A 1 201 ? -14.832 1.740 -1.385 1.00 92.31 201 GLY A O 1
ATOM 1546 N N . PRO A 1 202 ? -14.811 -0.434 -1.979 1.00 94.56 202 PRO A N 1
ATOM 1547 C CA . PRO A 1 202 ? -15.965 -0.812 -1.159 1.00 94.56 202 PRO A CA 1
ATOM 1548 C C . PRO A 1 202 ? -15.794 -0.482 0.328 1.00 94.56 202 PRO A C 1
ATOM 1550 O O . PRO A 1 202 ? -16.708 0.056 0.951 1.00 94.56 202 PRO A O 1
ATOM 1553 N N . VAL A 1 203 ? -14.615 -0.764 0.898 1.00 93.44 203 VAL A N 1
ATOM 1554 C CA . VAL A 1 203 ? -14.331 -0.482 2.313 1.00 93.44 203 VAL A CA 1
ATOM 1555 C C . VAL A 1 203 ? -14.373 1.019 2.579 1.00 93.44 203 VAL A C 1
ATOM 1557 O O . VAL A 1 203 ? -15.092 1.455 3.477 1.00 93.44 203 VAL A O 1
ATOM 1560 N N . LEU A 1 204 ? -13.667 1.818 1.775 1.00 94.25 204 LEU A N 1
ATOM 1561 C CA . LEU A 1 204 ? -13.685 3.275 1.883 1.00 94.25 204 LEU A CA 1
ATOM 1562 C C . LEU A 1 204 ? -15.111 3.818 1.746 1.00 94.25 204 LEU A C 1
ATOM 1564 O O . LEU A 1 204 ? -15.518 4.652 2.547 1.00 94.25 204 LEU A O 1
ATOM 1568 N N . GLY A 1 205 ? -15.901 3.288 0.808 1.00 94.62 205 GLY A N 1
ATOM 1569 C CA . GLY A 1 205 ? -17.303 3.662 0.625 1.00 94.62 205 GLY A CA 1
ATOM 1570 C C . GLY A 1 205 ? -18.149 3.468 1.886 1.00 94.62 205 GLY A C 1
ATOM 1571 O O . GLY A 1 205 ? -18.919 4.357 2.245 1.00 94.62 205 GLY A O 1
ATOM 1572 N N . VAL A 1 206 ? -17.974 2.354 2.605 1.00 94.81 206 VAL A N 1
ATOM 1573 C CA . VAL A 1 206 ? -18.674 2.103 3.878 1.00 94.81 206 VAL A CA 1
ATOM 1574 C C . VAL A 1 206 ? -18.214 3.064 4.976 1.00 94.81 206 VAL A C 1
ATOM 1576 O O . VAL A 1 206 ? -19.051 3.589 5.710 1.00 94.81 206 VAL A O 1
ATOM 1579 N N . PHE A 1 207 ? -16.908 3.331 5.081 1.00 92.81 207 PHE A N 1
ATOM 1580 C CA . PHE A 1 207 ? -16.377 4.300 6.047 1.00 92.81 207 PHE A CA 1
ATOM 1581 C C . PHE A 1 207 ? -16.922 5.708 5.786 1.00 92.81 207 PHE A C 1
ATOM 1583 O O . PHE A 1 207 ? -17.433 6.351 6.702 1.00 92.81 207 PHE A O 1
ATOM 1590 N N . THR A 1 208 ? -16.880 6.166 4.537 1.00 94.19 208 THR A N 1
ATOM 1591 C CA . THR A 1 208 ? -17.408 7.470 4.122 1.00 94.19 208 THR A CA 1
ATOM 1592 C C . THR A 1 208 ? -18.916 7.557 4.360 1.00 94.19 208 THR A C 1
ATOM 1594 O O . THR A 1 208 ? -19.396 8.564 4.882 1.00 94.19 208 THR A O 1
ATOM 1597 N N . LEU A 1 209 ? -19.668 6.489 4.067 1.00 95.12 209 LEU A N 1
ATOM 1598 C CA . LEU A 1 209 ? -21.099 6.416 4.363 1.00 95.12 209 LEU A CA 1
ATOM 1599 C C . LEU A 1 209 ? -21.366 6.606 5.865 1.00 95.12 209 LEU A C 1
ATOM 1601 O O . LEU A 1 209 ? -22.188 7.438 6.239 1.00 95.12 209 LEU A O 1
ATOM 1605 N N . GLY A 1 210 ? -20.640 5.884 6.722 1.00 93.88 210 GLY A N 1
ATOM 1606 C CA . GLY A 1 210 ? -20.797 5.971 8.176 1.00 93.88 210 GLY A CA 1
ATOM 1607 C C . GLY A 1 210 ? -20.356 7.307 8.783 1.00 93.88 210 GLY A C 1
ATOM 1608 O O . GLY A 1 210 ? -20.902 7.717 9.804 1.00 93.88 210 GLY A O 1
ATOM 1609 N N . LEU A 1 211 ? -19.393 7.998 8.166 1.00 93.88 211 LEU A N 1
ATOM 1610 C CA . LEU A 1 211 ? -18.888 9.289 8.644 1.00 93.88 211 LEU A CA 1
ATOM 1611 C C . LEU A 1 211 ? -19.814 10.460 8.301 1.00 93.88 211 LEU A C 1
ATOM 1613 O O . LEU A 1 211 ? -20.013 11.342 9.136 1.00 93.88 211 LEU A O 1
ATOM 1617 N N . PHE A 1 212 ? -20.352 10.495 7.079 1.00 95.75 212 PHE A N 1
ATOM 1618 C CA . PHE A 1 212 ? -21.064 11.672 6.568 1.00 95.75 212 PHE A CA 1
ATOM 1619 C C . PHE A 1 212 ? -22.588 11.540 6.571 1.00 95.75 212 PHE A C 1
ATOM 1621 O O . PHE A 1 212 ? -23.279 12.558 6.554 1.00 95.75 212 PHE A O 1
ATOM 1628 N N . PHE A 1 213 ? -23.128 10.319 6.600 1.00 95.62 213 PHE A N 1
ATOM 1629 C CA . PHE A 1 213 ? -24.563 10.081 6.448 1.00 95.62 213 PHE A CA 1
ATOM 1630 C C . PHE A 1 213 ? -25.149 9.475 7.731 1.00 95.62 213 PHE A C 1
ATOM 1632 O O . PHE A 1 213 ? -25.190 8.253 7.876 1.00 95.62 213 PHE A O 1
ATOM 1639 N N . PRO A 1 214 ? -25.668 10.299 8.663 1.00 91.44 214 PRO A N 1
ATOM 1640 C CA . PRO A 1 214 ? -26.182 9.816 9.949 1.00 91.44 214 PRO A CA 1
ATOM 1641 C C . PRO A 1 214 ? -27.454 8.960 9.822 1.00 91.44 214 PRO A C 1
ATOM 1643 O O . PRO A 1 214 ? -27.837 8.278 10.766 1.00 91.44 214 PRO A O 1
ATOM 1646 N N . TRP A 1 215 ? -28.112 8.983 8.660 1.00 93.69 215 TRP A N 1
ATOM 1647 C CA . TRP A 1 215 ? -29.277 8.156 8.330 1.00 93.69 215 TRP A CA 1
ATOM 1648 C C . TRP A 1 215 ? -28.918 6.820 7.661 1.00 93.69 215 TRP A C 1
ATOM 1650 O O . TRP A 1 215 ? -29.813 6.068 7.270 1.00 93.69 215 TRP A O 1
ATOM 1660 N N . ALA A 1 216 ? -27.629 6.511 7.488 1.00 94.00 216 ALA A N 1
ATOM 1661 C CA . ALA A 1 216 ? -27.206 5.217 6.973 1.00 94.00 216 ALA A CA 1
ATOM 1662 C C . ALA A 1 216 ? -27.538 4.100 7.975 1.00 94.00 216 ALA A C 1
ATOM 1664 O O . ALA A 1 216 ? -27.292 4.219 9.174 1.00 94.00 216 ALA A O 1
ATOM 1665 N N . ASN A 1 217 ? -28.088 2.990 7.479 1.00 95.19 217 ASN A N 1
ATOM 1666 C CA . ASN A 1 217 ? -28.419 1.823 8.296 1.00 95.19 217 ASN A CA 1
ATOM 1667 C C . ASN A 1 217 ? -27.491 0.637 7.982 1.00 95.19 217 ASN A C 1
ATOM 1669 O O . ASN A 1 217 ? -26.864 0.577 6.922 1.00 95.19 217 ASN A O 1
ATOM 1673 N N . ALA A 1 218 ? -27.417 -0.324 8.909 1.00 94.25 218 ALA A N 1
ATOM 1674 C CA . ALA A 1 218 ? -26.519 -1.474 8.792 1.00 94.25 218 ALA A CA 1
ATOM 1675 C C . ALA A 1 218 ? -26.812 -2.332 7.550 1.00 94.25 218 ALA A C 1
ATOM 1677 O O . ALA A 1 218 ? -25.884 -2.744 6.863 1.00 94.25 218 ALA A O 1
ATOM 1678 N N . ILE A 1 219 ? -28.090 -2.550 7.221 1.00 95.44 219 ILE A N 1
ATOM 1679 C CA . ILE A 1 219 ? -28.496 -3.377 6.074 1.00 95.44 219 ILE A CA 1
ATOM 1680 C C . ILE A 1 219 ? -28.030 -2.738 4.762 1.00 95.44 219 ILE A C 1
ATOM 1682 O O . ILE A 1 219 ? -27.413 -3.406 3.938 1.00 95.44 219 ILE A O 1
ATOM 1686 N N . GLY A 1 220 ? -28.275 -1.440 4.581 1.00 94.81 220 GLY A N 1
ATOM 1687 C CA . GLY A 1 220 ? -27.856 -0.678 3.410 1.00 94.81 220 GLY A CA 1
ATOM 1688 C C . GLY A 1 220 ? -26.338 -0.625 3.274 1.00 94.81 220 GLY A C 1
ATOM 1689 O O . GLY A 1 220 ? -25.824 -0.822 2.176 1.00 94.81 220 GLY A O 1
ATOM 1690 N N . ALA A 1 221 ? -25.614 -0.453 4.385 1.00 95.81 221 ALA A N 1
ATOM 1691 C CA . ALA A 1 221 ? -24.156 -0.518 4.389 1.00 95.81 221 ALA A CA 1
ATOM 1692 C C . ALA A 1 221 ? -23.643 -1.907 3.968 1.00 95.81 221 ALA A C 1
ATOM 1694 O O . ALA A 1 221 ? -22.761 -1.997 3.119 1.00 95.81 221 ALA A O 1
ATOM 1695 N N . THR A 1 222 ? -24.217 -2.995 4.496 1.00 95.12 222 THR A N 1
ATOM 1696 C CA . THR A 1 222 ? -23.816 -4.365 4.135 1.00 95.12 222 THR A CA 1
ATOM 1697 C C . THR A 1 222 ? -24.149 -4.702 2.683 1.00 95.12 222 THR A C 1
ATOM 1699 O O . THR A 1 222 ? -23.291 -5.213 1.966 1.00 95.12 222 THR A O 1
ATOM 1702 N N . VAL A 1 223 ? -25.364 -4.396 2.219 1.00 96.50 223 VAL A N 1
ATOM 1703 C CA . VAL A 1 223 ? -25.779 -4.652 0.830 1.00 96.50 223 VAL A CA 1
ATOM 1704 C C . VAL A 1 223 ? -24.956 -3.807 -0.143 1.00 96.50 223 VAL A C 1
ATOM 1706 O O . VAL A 1 223 ? -24.487 -4.328 -1.151 1.00 96.50 223 VAL A O 1
ATOM 1709 N N . GLY A 1 224 ? -24.713 -2.533 0.177 1.00 95.88 224 GLY A N 1
ATOM 1710 C CA . GLY A 1 224 ? -23.856 -1.652 -0.615 1.00 95.88 224 GLY A CA 1
ATOM 1711 C C . GLY A 1 224 ? -22.410 -2.145 -0.682 1.00 95.88 224 GLY A C 1
ATOM 1712 O O . GLY A 1 224 ? -21.820 -2.165 -1.761 1.00 95.88 224 GLY A O 1
ATOM 1713 N N . ALA A 1 225 ? -21.852 -2.615 0.437 1.00 95.50 225 ALA A N 1
ATOM 1714 C CA . ALA A 1 225 ? -20.507 -3.185 0.489 1.00 95.50 225 ALA A CA 1
ATOM 1715 C C . ALA A 1 225 ? -20.386 -4.450 -0.369 1.00 95.50 225 ALA A C 1
ATOM 1717 O O . ALA A 1 225 ? -19.490 -4.546 -1.200 1.00 95.50 225 ALA A O 1
ATOM 1718 N N . LEU A 1 226 ? -21.303 -5.409 -0.209 1.00 96.31 226 LEU A N 1
ATOM 1719 C CA . LEU A 1 226 ? -21.279 -6.661 -0.970 1.00 96.31 226 LEU A CA 1
ATOM 1720 C C . LEU A 1 226 ? -21.551 -6.429 -2.462 1.00 96.31 226 LEU A C 1
ATOM 1722 O O . LEU A 1 226 ? -20.886 -7.027 -3.306 1.00 96.31 226 LEU A O 1
ATOM 1726 N N . GLY A 1 227 ? -22.490 -5.538 -2.793 1.00 96.88 227 GLY A N 1
ATOM 1727 C CA . GLY A 1 227 ? -22.808 -5.175 -4.172 1.00 96.88 227 GLY A CA 1
ATOM 1728 C C . GLY A 1 227 ? -21.647 -4.469 -4.871 1.00 96.88 227 GLY A C 1
ATOM 1729 O O . GLY A 1 227 ? -21.267 -4.859 -5.973 1.00 96.88 227 GLY A O 1
ATOM 1730 N N . SER A 1 228 ? -21.034 -3.476 -4.219 1.00 95.81 228 SER A N 1
ATOM 1731 C CA . SER A 1 228 ? -19.852 -2.792 -4.763 1.00 95.81 228 SER A CA 1
ATOM 1732 C C . SER A 1 228 ? -18.657 -3.732 -4.889 1.00 95.81 228 SER A C 1
ATOM 1734 O O . SER A 1 228 ? -17.996 -3.715 -5.921 1.00 95.81 228 SER A O 1
ATOM 1736 N N . LEU A 1 229 ? -18.428 -4.618 -3.915 1.00 95.50 229 LEU A N 1
ATOM 1737 C CA . LEU A 1 229 ? -17.395 -5.647 -4.000 1.00 95.50 229 LEU A CA 1
ATOM 1738 C C . LEU A 1 229 ? -17.610 -6.553 -5.219 1.00 95.50 229 LEU A C 1
ATOM 1740 O O . LEU A 1 229 ? -16.679 -6.755 -5.992 1.00 95.50 229 LEU A O 1
ATOM 1744 N N . ALA A 1 230 ? -18.831 -7.048 -5.438 1.00 95.62 230 ALA A N 1
ATOM 1745 C CA . ALA A 1 230 ? -19.147 -7.897 -6.586 1.00 95.62 230 ALA A CA 1
ATOM 1746 C C . ALA A 1 230 ? -18.889 -7.183 -7.924 1.00 95.62 230 ALA A C 1
ATOM 1748 O O . ALA A 1 230 ? -18.256 -7.754 -8.813 1.00 95.62 230 ALA A O 1
ATOM 1749 N N . VAL A 1 231 ? -19.316 -5.923 -8.054 1.00 95.00 231 VAL A N 1
ATOM 1750 C CA . VAL A 1 231 ? -19.081 -5.109 -9.259 1.00 95.00 231 VAL A CA 1
ATOM 1751 C C . VAL A 1 231 ? -17.589 -4.838 -9.463 1.00 95.00 231 VAL A C 1
ATOM 1753 O O . VAL A 1 231 ? -17.075 -5.007 -10.568 1.00 95.00 231 VAL A O 1
ATOM 1756 N N . CYS A 1 232 ? -16.866 -4.466 -8.408 1.00 93.31 232 CYS A N 1
ATOM 1757 C CA . CYS A 1 232 ? -15.432 -4.212 -8.470 1.00 93.31 232 CYS A CA 1
ATOM 1758 C C . CYS A 1 232 ? -14.644 -5.465 -8.871 1.00 93.31 232 CYS A C 1
ATOM 1760 O O . CYS A 1 232 ? -13.769 -5.378 -9.731 1.00 93.31 232 CYS A O 1
ATOM 1762 N N . PHE A 1 233 ? -14.972 -6.629 -8.305 1.00 92.25 233 PHE A N 1
ATOM 1763 C CA . PHE A 1 233 ? -14.358 -7.900 -8.692 1.00 92.25 233 PHE A CA 1
ATOM 1764 C C . PHE A 1 233 ? -14.700 -8.286 -10.130 1.00 92.25 233 PHE A C 1
ATOM 1766 O O . PHE A 1 233 ? -13.813 -8.729 -10.854 1.00 92.25 233 PHE A O 1
ATOM 1773 N N . TRP A 1 234 ? -15.944 -8.078 -10.572 1.00 92.00 234 TRP A N 1
ATOM 1774 C CA . TRP A 1 234 ? -16.335 -8.312 -11.963 1.00 92.00 234 TRP A CA 1
ATOM 1775 C C . TRP A 1 234 ? -15.488 -7.485 -12.937 1.00 92.00 234 TRP A C 1
ATOM 1777 O O . TRP A 1 234 ? -14.933 -8.031 -13.888 1.00 92.00 234 TRP A O 1
ATOM 1787 N N . ILE A 1 235 ? -15.325 -6.186 -12.667 1.00 88.94 235 ILE A N 1
ATOM 1788 C CA . ILE A 1 235 ? -14.517 -5.283 -13.498 1.00 88.94 235 ILE A CA 1
ATOM 1789 C C . ILE A 1 235 ? -13.034 -5.667 -13.440 1.00 88.94 235 ILE A C 1
ATOM 1791 O O . ILE A 1 235 ? -12.395 -5.827 -14.479 1.00 88.94 235 ILE A O 1
ATOM 1795 N N . GLY A 1 236 ? -12.474 -5.827 -12.239 1.00 86.88 236 GLY A N 1
ATOM 1796 C CA . GLY A 1 236 ? -11.042 -6.054 -12.062 1.00 86.88 236 GLY A CA 1
ATOM 1797 C C . GLY A 1 236 ? -10.590 -7.420 -12.570 1.00 86.88 236 GLY A C 1
ATOM 1798 O O . GLY A 1 236 ? -9.633 -7.493 -13.336 1.00 86.88 236 GLY A O 1
ATOM 1799 N N . VAL A 1 237 ? -11.301 -8.500 -12.226 1.00 86.00 237 VAL A N 1
ATOM 1800 C CA . VAL A 1 237 ? -11.021 -9.840 -12.772 1.00 86.00 237 VAL A CA 1
ATOM 1801 C C . VAL A 1 237 ? -11.292 -9.867 -14.274 1.00 86.00 237 VAL A C 1
ATOM 1803 O O . VAL A 1 237 ? -10.482 -10.413 -15.023 1.00 86.00 237 VAL A O 1
ATOM 1806 N N . GLY A 1 238 ? -12.369 -9.219 -14.732 1.00 84.69 238 GLY A N 1
ATOM 1807 C CA . GLY A 1 238 ? -12.671 -9.054 -16.152 1.00 84.69 238 GLY A CA 1
ATOM 1808 C C . GLY A 1 238 ? -11.504 -8.444 -16.929 1.00 84.69 238 GLY A C 1
ATOM 1809 O O . GLY A 1 238 ? -11.137 -8.977 -17.969 1.00 84.69 238 GLY A O 1
ATOM 1810 N N . ALA A 1 239 ? -10.848 -7.415 -16.387 1.00 79.25 239 ALA A N 1
ATOM 1811 C CA . ALA A 1 239 ? -9.681 -6.783 -17.004 1.00 79.25 239 ALA A CA 1
ATOM 1812 C C . ALA A 1 239 ? -8.430 -7.686 -17.062 1.00 79.25 239 ALA A C 1
ATOM 1814 O O . ALA A 1 239 ? -7.600 -7.525 -17.957 1.00 79.25 239 ALA A O 1
ATOM 1815 N N . PHE A 1 240 ? -8.274 -8.639 -16.134 1.00 76.56 240 PHE A N 1
ATOM 1816 C CA . PHE A 1 240 ? -7.182 -9.624 -16.184 1.00 76.56 240 PHE A CA 1
ATOM 1817 C C . PHE A 1 240 ? -7.456 -10.761 -17.174 1.00 76.56 240 PHE A C 1
ATOM 1819 O O . PHE A 1 240 ? -6.526 -11.246 -17.821 1.00 76.56 240 PHE A O 1
ATOM 1826 N N . VAL A 1 241 ? -8.716 -11.190 -17.287 1.00 78.56 241 VAL A N 1
ATOM 1827 C CA . VAL A 1 241 ? -9.134 -12.297 -18.163 1.00 78.56 241 VAL A CA 1
ATOM 1828 C C . VAL A 1 241 ? -9.252 -11.831 -19.614 1.00 78.56 241 VAL A C 1
ATOM 1830 O O . VAL A 1 241 ? -8.683 -12.442 -20.519 1.00 78.56 241 VAL A O 1
ATOM 1833 N N . LEU A 1 242 ? -9.955 -10.723 -19.838 1.00 67.50 242 LEU A N 1
ATOM 1834 C CA . LEU A 1 242 ? -10.096 -10.064 -21.129 1.00 67.50 242 LEU A CA 1
ATOM 1835 C C . LEU A 1 242 ? -8.964 -9.045 -21.246 1.00 67.50 242 LEU A C 1
ATOM 1837 O O . LEU A 1 242 ? -9.180 -7.861 -21.011 1.00 67.50 242 LEU A O 1
ATOM 1841 N N . LYS A 1 243 ? -7.739 -9.494 -21.553 1.00 59.44 243 LYS A N 1
ATOM 1842 C CA . LYS A 1 243 ? -6.625 -8.568 -21.822 1.00 59.44 243 LYS A CA 1
ATOM 1843 C C . LYS A 1 243 ? -7.089 -7.564 -22.889 1.00 59.44 243 LYS A C 1
ATOM 1845 O O . LYS A 1 243 ? -7.312 -7.998 -24.023 1.00 59.44 243 LYS A O 1
ATOM 1850 N N . PRO A 1 244 ? -7.260 -6.267 -22.568 1.00 54.88 244 PRO A N 1
ATOM 1851 C CA . PRO A 1 244 ? -7.689 -5.296 -23.562 1.00 54.88 244 PRO A CA 1
ATOM 1852 C C . PRO A 1 244 ? -6.651 -5.278 -24.682 1.00 54.88 244 PRO A C 1
ATOM 1854 O O . PRO A 1 244 ? -5.446 -5.292 -24.413 1.00 54.88 244 PRO A O 1
ATOM 1857 N N . VAL A 1 245 ? -7.107 -5.306 -25.933 1.00 45.88 245 VAL A N 1
ATOM 1858 C CA . VAL A 1 245 ? -6.220 -5.202 -27.093 1.00 45.88 245 VAL A CA 1
ATOM 1859 C C . VAL A 1 245 ? -5.592 -3.815 -27.041 1.00 45.88 245 VAL A C 1
ATOM 1861 O O . VAL A 1 245 ? -6.274 -2.829 -27.288 1.00 45.88 245 VAL A O 1
ATOM 1864 N N . VAL A 1 246 ? -4.314 -3.734 -26.672 1.00 50.22 246 VAL A N 1
ATOM 1865 C CA . VAL A 1 246 ? -3.554 -2.482 -26.732 1.00 50.22 246 VAL A CA 1
ATOM 1866 C C . VAL A 1 246 ? -3.352 -2.167 -28.218 1.00 50.22 246 VAL A C 1
ATOM 1868 O O . VAL A 1 246 ? -2.701 -2.974 -28.896 1.00 50.22 246 VAL A O 1
ATOM 1871 N N . PRO A 1 247 ? -3.914 -1.071 -28.763 1.00 36.66 247 PRO A N 1
ATOM 1872 C CA . PRO A 1 247 ? -3.534 -0.639 -30.097 1.00 36.66 247 PRO A CA 1
ATOM 1873 C C . PRO A 1 247 ? -2.037 -0.304 -30.064 1.00 36.66 247 PRO A C 1
ATOM 1875 O O . PRO A 1 247 ? -1.579 0.413 -29.176 1.00 36.66 247 PRO A O 1
ATOM 1878 N N . ARG A 1 248 ? -1.276 -0.931 -30.966 1.00 33.91 248 ARG A N 1
ATOM 1879 C CA . ARG A 1 248 ? 0.151 -0.650 -31.167 1.00 33.91 248 ARG A CA 1
ATOM 1880 C C . ARG A 1 248 ? 0.354 0.713 -31.803 1.00 33.91 248 ARG A C 1
ATOM 1882 O O . ARG A 1 248 ? -0.471 1.052 -32.680 1.00 33.91 248 ARG A O 1
#

InterPro domains:
  IPR001734 Sodium/solute symporter [PF00474] (22-226)
  IPR001734 Sodium/solute symporter [PS50283] (1-242)
  IPR038377 Sodium/glucose symporter superfamily [G3DSA:1.20.1730.10] (1-247)
  IPR051163 Sodium:Solute Symporter (SSF) [PTHR42985] (1-241)

Radius of gyration: 21.58 Å; chains: 1; bounding box: 62×36×60 Å